Protein 3C0U (pdb70)

Structure (mmCIF, N/CA/C/O backbone):
data_3C0U
#
_entry.id   3C0U
#
_cell.length_a   127.277
_cell.length_b   127.277
_cell.length_c   72.059
_cell.angle_alpha   90.00
_cell.angle_beta   90.00
_cell.angle_gamma   90.00
#
_symmetry.space_group_name_H-M   'P 4 21 2'
#
loop_
_entity.id
_entity.type
_entity.pdbx_description
1 polymer 'Uncharacterized protein yaeQ'
2 non-polymer 'SULFATE ION'
3 non-polymer 'CHLORIDE ION'
4 water water
#
loop_
_atom_site.group_PDB
_atom_site.id
_atom_site.type_symbol
_atom_site.label_atom_id
_atom_site.label_alt_id
_atom_site.label_comp_id
_atom_site.label_asym_id
_atom_site.label_entity_id
_atom_site.label_seq_id
_atom_site.pdbx_PDB_ins_code
_atom_site.Cartn_x
_atom_site.Cartn_y
_atom_site.Cartn_z
_atom_site.occupancy
_atom_site.B_iso_or_equiv
_atom_site.auth_seq_id
_atom_site.auth_comp_id
_atom_site.auth_asym_id
_atom_site.auth_atom_id
_atom_site.pdbx_PDB_model_num
ATOM 1 N N . GLY A 1 2 ? 3.430 41.548 5.979 1.00 60.14 0 GLY A N 1
ATOM 2 C CA . GLY A 1 2 ? 2.914 42.734 5.238 1.00 60.87 0 GLY A CA 1
ATOM 3 C C . GLY A 1 2 ? 2.618 42.435 3.779 1.00 61.12 0 GLY A C 1
ATOM 4 O O . GLY A 1 2 ? 2.343 41.285 3.404 1.00 61.32 0 GLY A O 1
ATOM 5 N N . HIS A 1 3 ? 2.677 43.475 2.952 1.00 61.23 1 HIS A N 1
ATOM 6 C CA . HIS A 1 3 ? 2.538 43.335 1.505 1.00 61.40 1 HIS A CA 1
ATOM 7 C C . HIS A 1 3 ? 3.597 42.391 0.881 1.00 61.64 1 HIS A C 1
ATOM 8 O O . HIS A 1 3 ? 4.639 42.129 1.467 1.00 62.02 1 HIS A O 1
ATOM 10 N N . ALA A 1 4 ? 3.284 41.847 -0.291 1.00 62.27 2 ALA A N 1
ATOM 11 C CA . ALA A 1 4 ? 4.197 41.017 -1.096 1.00 62.11 2 ALA A CA 1
ATOM 12 C C . ALA A 1 4 ? 3.708 41.054 -2.534 1.00 62.21 2 ALA A C 1
ATOM 13 O O . ALA A 1 4 ? 2.539 41.326 -2.800 1.00 62.25 2 ALA A O 1
ATOM 15 N N . LEU A 1 5 ? 4.607 40.787 -3.464 1.00 62.40 3 LEU A N 1
ATOM 16 C CA . LEU A 1 5 ? 4.228 40.715 -4.856 1.00 62.70 3 LEU A CA 1
ATOM 17 C C . LEU A 1 5 ? 3.849 39.270 -5.227 1.00 62.73 3 LEU A C 1
ATOM 18 O O . LEU A 1 5 ? 4.505 38.309 -4.800 1.00 62.29 3 LEU A O 1
ATOM 23 N N . LYS A 1 6 ? 2.767 39.129 -5.993 1.00 62.73 4 LYS A N 1
ATOM 24 C CA . LYS A 1 6 ? 2.444 37.872 -6.654 1.00 62.61 4 LYS A CA 1
ATOM 25 C C . LYS A 1 6 ? 3.311 37.845 -7.905 1.00 62.50 4 LYS A C 1
ATOM 26 O O . LYS A 1 6 ? 3.190 38.731 -8.758 1.00 62.83 4 LYS A O 1
ATOM 28 N N . ALA A 1 7 ? 4.196 36.850 -8.001 1.00 62.01 5 ALA A N 1
ATOM 29 C CA . ALA A 1 7 ? 5.187 36.784 -9.077 1.00 61.33 5 ALA A CA 1
ATOM 30 C C . ALA A 1 7 ? 5.857 35.422 -9.133 1.00 61.11 5 ALA A C 1
ATOM 31 O O . ALA A 1 7 ? 5.820 34.676 -8.166 1.00 61.02 5 ALA A O 1
ATOM 33 N N . THR A 1 8 ? 6.495 35.122 -10.262 1.00 60.89 6 THR A N 1
ATOM 34 C CA . THR A 1 8 ? 7.292 33.909 -10.433 1.00 60.59 6 THR A CA 1
ATOM 35 C C . THR A 1 8 ? 8.758 34.240 -10.147 1.00 60.95 6 THR A C 1
ATOM 36 O O . THR A 1 8 ? 9.277 35.255 -10.634 1.00 60.83 6 THR A O 1
ATOM 40 N N . ILE A 1 9 ? 9.415 33.398 -9.353 1.00 61.20 7 ILE A N 1
ATOM 41 C CA . ILE A 1 9 ? 10.804 33.647 -8.938 1.00 62.04 7 ILE A CA 1
ATOM 42 C C . ILE A 1 9 ? 11.798 32.909 -9.831 1.00 62.44 7 ILE A C 1
ATOM 43 O O . ILE A 1 9 ? 11.691 31.704 -10.037 1.00 62.80 7 ILE A O 1
ATOM 48 N N . TYR A 1 10 ? 12.758 33.643 -10.371 1.00 63.06 8 TYR A N 1
ATOM 49 C CA . TYR A 1 10 ? 13.811 33.055 -11.193 1.00 63.63 8 TYR A CA 1
ATOM 50 C C . TYR A 1 10 ? 15.117 33.320 -10.472 1.00 64.20 8 TYR A C 1
ATOM 51 O O . TYR A 1 10 ? 15.314 34.411 -9.915 1.00 64.32 8 TYR A O 1
ATOM 60 N N . LYS A 1 11 ? 16.001 32.327 -10.463 1.00 64.94 9 LYS A N 1
ATOM 61 C CA . LYS A 1 11 ? 17.342 32.483 -9.885 1.00 65.53 9 LYS A CA 1
ATOM 62 C C . LYS A 1 11 ? 18.374 32.351 -10.996 1.00 65.62 9 LYS A C 1
ATOM 63 O O . LYS A 1 11 ? 18.226 31.524 -11.898 1.00 65.83 9 LYS A O 1
ATOM 69 N N . ALA A 1 12 ? 19.413 33.174 -10.927 1.00 65.69 10 ALA A N 1
ATOM 70 C CA . ALA A 1 12 ? 20.515 33.119 -11.871 1.00 65.60 10 ALA A CA 1
ATOM 71 C C . ALA A 1 12 ? 21.844 33.254 -11.136 1.00 65.85 10 ALA A C 1
ATOM 72 O O . ALA A 1 12 ? 22.091 34.219 -10.402 1.00 65.68 10 ALA A O 1
ATOM 74 N N . THR A 1 13 ? 22.672 32.237 -11.307 1.00 66.14 11 THR A N 1
ATOM 75 C CA . THR A 1 13 ? 24.050 32.287 -10.899 1.00 66.52 11 THR A CA 1
ATOM 76 C C . THR A 1 13 ? 24.770 32.813 -12.125 1.00 66.69 11 THR A C 1
ATOM 77 O O . THR A 1 13 ? 24.726 32.191 -13.190 1.00 67.15 11 THR A O 1
ATOM 81 N N . VAL A 1 14 ? 25.419 33.957 -11.983 1.00 66.42 12 VAL A N 1
ATOM 82 C CA . VAL A 1 14 ? 26.067 34.594 -13.108 1.00 66.13 12 VAL A CA 1
ATOM 83 C C . VAL A 1 14 ? 27.555 34.837 -12.864 1.00 66.46 12 VAL A C 1
ATOM 84 O O . VAL A 1 14 ? 27.970 35.200 -11.751 1.00 66.67 12 VAL A O 1
ATOM 88 N N . ASN A 1 15 ? 28.358 34.624 -13.902 1.00 66.40 13 ASN A N 1
ATOM 89 C CA . ASN A 1 15 ? 29.747 35.066 -13.904 1.00 66.43 13 ASN A CA 1
ATOM 90 C C . ASN A 1 15 ? 29.913 36.077 -15.022 1.00 66.57 13 ASN A C 1
ATOM 91 O O . ASN A 1 15 ? 29.512 35.821 -16.159 1.00 66.63 13 ASN A O 1
ATOM 96 N N . VAL A 1 16 ? 30.488 37.229 -14.691 1.00 66.64 14 VAL A N 1
ATOM 97 C CA . VAL A 1 16 ? 30.678 38.298 -15.657 1.00 66.74 14 VAL A CA 1
ATOM 98 C C . VAL A 1 16 ? 32.153 38.636 -15.764 1.00 67.29 14 VAL A C 1
ATOM 99 O O . VAL A 1 16 ? 32.801 38.951 -14.772 1.00 67.26 14 VAL A O 1
ATOM 103 N N . ALA A 1 17 ? 32.682 38.560 -16.972 1.00 68.08 15 ALA A N 1
ATOM 104 C CA . ALA A 1 17 ? 34.009 39.059 -17.235 1.00 69.07 15 ALA A CA 1
ATOM 105 C C . ALA A 1 17 ? 33.904 40.190 -18.254 1.00 69.94 15 ALA A C 1
ATOM 106 O O . ALA A 1 17 ? 33.731 39.952 -19.454 1.00 69.66 15 ALA A O 1
ATOM 108 N N . ASP A 1 18 ? 33.963 41.422 -17.754 1.00 71.17 16 ASP A N 1
ATOM 109 C CA . ASP A 1 18 ? 33.964 42.608 -18.598 1.00 72.66 16 ASP A CA 1
ATOM 110 C C . ASP A 1 18 ? 35.417 42.993 -18.873 1.00 73.28 16 ASP A C 1
ATOM 111 O O . ASP A 1 18 ? 36.113 43.511 -18.003 1.00 73.68 16 ASP A O 1
ATOM 116 N N . LEU A 1 19 ? 35.870 42.718 -20.087 1.00 73.90 17 LEU A N 1
ATOM 117 C CA . LEU A 1 19 ? 37.258 42.921 -20.449 1.00 74.81 17 LEU A CA 1
ATOM 118 C C . LEU A 1 19 ? 37.538 44.357 -20.895 1.00 75.65 17 LEU A C 1
ATOM 119 O O . LEU A 1 19 ? 38.695 44.777 -20.973 1.00 75.68 17 LEU A O 1
ATOM 124 N N . ASP A 1 20 ? 36.475 45.103 -21.186 1.00 76.79 18 ASP A N 1
ATOM 125 C CA . ASP A 1 20 ? 36.575 46.531 -21.483 1.00 77.85 18 ASP A CA 1
ATOM 126 C C . ASP A 1 20 ? 36.794 47.295 -20.183 1.00 78.48 18 ASP A C 1
ATOM 127 O O . ASP A 1 20 ? 37.680 48.146 -20.100 1.00 78.84 18 ASP A O 1
ATOM 132 N N . ARG A 1 21 ? 35.990 46.965 -19.171 1.00 79.21 19 ARG A N 1
ATOM 133 C CA . ARG A 1 21 ? 36.054 47.604 -17.852 1.00 79.91 19 ARG A CA 1
ATOM 134 C C . ARG A 1 21 ? 37.097 46.996 -16.905 1.00 80.01 19 ARG A C 1
ATOM 135 O O . ARG A 1 21 ? 37.502 47.649 -15.940 1.00 80.15 19 ARG A O 1
ATOM 143 N N . ASN A 1 22 ? 37.533 45.766 -17.194 1.00 80.07 20 ASN A N 1
ATOM 144 C CA . ASN A 1 22 ? 38.241 44.908 -16.224 1.00 80.04 20 ASN A CA 1
ATOM 145 C C . ASN A 1 22 ? 37.426 44.700 -14.956 1.00 79.79 20 ASN A C 1
ATOM 146 O O . ASN A 1 22 ? 37.905 44.896 -13.838 1.00 79.72 20 ASN A O 1
ATOM 151 N N . GLN A 1 23 ? 36.173 44.319 -15.169 1.00 79.55 21 GLN A N 1
ATOM 152 C CA . GLN A 1 23 ? 35.218 44.049 -14.108 1.00 79.17 21 GLN A CA 1
ATOM 153 C C . GLN A 1 23 ? 34.982 42.537 -14.088 1.00 78.51 21 GLN A C 1
ATOM 154 O O . GLN A 1 23 ? 34.527 41.953 -15.076 1.00 78.56 21 GLN A O 1
ATOM 160 N N . PHE A 1 24 ? 35.324 41.907 -12.971 1.00 77.53 22 PHE A N 1
ATOM 161 C CA . PHE A 1 24 ? 35.146 40.469 -12.822 1.00 76.37 22 PHE A CA 1
ATOM 162 C C . PHE A 1 24 ? 34.331 40.212 -11.582 1.00 76.11 22 PHE A C 1
ATOM 163 O O . PHE A 1 24 ? 34.668 40.683 -10.496 1.00 76.09 22 PHE A O 1
ATOM 171 N N . LEU A 1 25 ? 33.242 39.478 -11.755 1.00 75.86 23 LEU A N 1
ATOM 172 C CA . LEU A 1 25 ? 32.258 39.352 -10.711 1.00 75.76 23 LEU A CA 1
ATOM 173 C C . LEU A 1 25 ? 31.466 38.051 -10.792 1.00 75.76 23 LEU A C 1
ATOM 174 O O . LEU A 1 25 ? 31.181 37.535 -11.883 1.00 75.19 23 LEU A O 1
ATOM 179 N N . ASP A 1 26 ? 31.154 37.523 -9.609 1.00 75.86 24 ASP A N 1
ATOM 180 C CA . ASP A 1 26 ? 30.197 36.445 -9.428 1.00 75.95 24 ASP A CA 1
ATOM 181 C C . ASP A 1 26 ? 29.044 36.988 -8.642 1.00 75.79 24 ASP A C 1
ATOM 182 O O . ASP A 1 26 ? 29.249 37.738 -7.694 1.00 76.07 24 ASP A O 1
ATOM 187 N N . ALA A 1 27 ? 27.830 36.610 -9.022 1.00 75.40 25 ALA A N 1
ATOM 188 C CA . ALA A 1 27 ? 26.651 37.044 -8.291 1.00 75.10 25 ALA A CA 1
ATOM 189 C C . ALA A 1 27 ? 25.564 36.009 -8.428 1.00 75.12 25 ALA A C 1
ATOM 190 O O . ALA A 1 27 ? 25.516 35.272 -9.413 1.00 75.43 25 ALA A O 1
ATOM 192 N N . SER A 1 28 ? 24.684 35.950 -7.439 1.00 74.83 26 SER A N 1
ATOM 193 C CA . SER A 1 28 ? 23.486 35.156 -7.579 1.00 74.50 26 SER A CA 1
ATOM 194 C C . SER A 1 28 ? 22.261 36.085 -7.566 1.00 74.22 26 SER A C 1
ATOM 195 O O . SER A 1 28 ? 21.920 36.687 -6.545 1.00 74.15 26 SER A O 1
ATOM 198 N N . LEU A 1 29 ? 21.610 36.196 -8.720 1.00 73.50 27 LEU A N 1
ATOM 199 C CA . LEU A 1 29 ? 20.524 37.143 -8.889 1.00 72.62 27 LEU A CA 1
ATOM 200 C C . LEU A 1 29 ? 19.167 36.507 -8.631 1.00 72.13 27 LEU A C 1
ATOM 201 O O . LEU A 1 29 ? 18.985 35.312 -8.848 1.00 72.48 27 LEU A O 1
ATOM 206 N N . THR A 1 30 ? 18.224 37.318 -8.155 1.00 71.24 28 THR A N 1
ATOM 207 C CA . THR A 1 30 ? 16.850 36.901 -7.981 1.00 70.22 28 THR A CA 1
ATOM 208 C C . THR A 1 30 ? 15.978 37.879 -8.737 1.00 70.40 28 THR A C 1
ATOM 209 O O . THR A 1 30 ? 16.037 39.101 -8.515 1.00 71.02 28 THR A O 1
ATOM 213 N N . LEU A 1 31 ? 15.179 37.342 -9.650 1.00 69.70 29 LEU A N 1
ATOM 214 C CA . LEU A 1 31 ? 14.224 38.140 -10.396 1.00 68.75 29 LEU A CA 1
ATOM 215 C C . LEU A 1 31 ? 12.815 37.720 -10.025 1.00 68.21 29 LEU A C 1
ATOM 216 O O . LEU A 1 31 ? 12.507 36.530 -9.969 1.00 68.54 29 LEU A O 1
ATOM 221 N N . ALA A 1 32 ? 11.970 38.706 -9.751 1.00 67.42 30 ALA A N 1
ATOM 222 C CA . ALA A 1 32 ? 10.558 38.475 -9.510 1.00 66.55 30 ALA A CA 1
ATOM 223 C C . ALA A 1 32 ? 9.795 38.964 -10.722 1.00 66.09 30 ALA A C 1
ATOM 224 O O . ALA A 1 32 ? 9.822 40.138 -11.042 1.00 66.09 30 ALA A O 1
ATOM 226 N N . ARG A 1 33 ? 9.127 38.048 -11.409 1.00 65.75 31 ARG A N 1
ATOM 227 C CA . ARG A 1 33 ? 8.371 38.382 -12.600 1.00 64.69 31 ARG A CA 1
ATOM 228 C C . ARG A 1 33 ? 6.877 38.350 -12.292 1.00 63.98 31 ARG A C 1
ATOM 229 O O . ARG A 1 33 ? 6.331 37.325 -11.911 1.00 64.00 31 ARG A O 1
ATOM 237 N N . HIS A 1 34 ? 6.240 39.509 -12.423 1.00 63.29 32 HIS A N 1
ATOM 238 C CA . HIS A 1 34 ? 4.805 39.681 -12.214 1.00 62.12 32 HIS A CA 1
ATOM 239 C C . HIS A 1 34 ? 4.095 39.200 -13.482 1.00 61.22 32 HIS A C 1
ATOM 240 O O . HIS A 1 34 ? 4.685 39.223 -14.554 1.00 60.89 32 HIS A O 1
ATOM 247 N N . PRO A 1 35 ? 2.840 38.719 -13.374 1.00 60.64 33 PRO A N 1
ATOM 248 C CA . PRO A 1 35 ? 2.162 38.288 -14.600 1.00 60.09 33 PRO A CA 1
ATOM 249 C C . PRO A 1 35 ? 2.142 39.301 -15.750 1.00 59.75 33 PRO A C 1
ATOM 250 O O . PRO A 1 35 ? 2.025 38.891 -16.901 1.00 59.89 33 PRO A O 1
ATOM 254 N N . SER A 1 36 ? 2.271 40.592 -15.444 1.00 59.23 34 SER A N 1
ATOM 255 C CA . SER A 1 36 ? 2.317 41.645 -16.478 1.00 58.93 34 SER A CA 1
ATOM 256 C C . SER A 1 36 ? 3.620 41.714 -17.269 1.00 58.86 34 SER A C 1
ATOM 257 O O . SER A 1 36 ? 3.674 42.376 -18.300 1.00 58.77 34 SER A O 1
ATOM 260 N N . GLU A 1 37 ? 4.670 41.059 -16.786 1.00 58.99 35 GLU A N 1
ATOM 261 C CA . GLU A 1 37 ? 5.962 41.105 -17.460 1.00 59.62 35 GLU A CA 1
ATOM 262 C C . GLU A 1 37 ? 6.156 39.907 -18.398 1.00 59.37 35 GLU A C 1
ATOM 263 O O . GLU A 1 37 ? 6.014 38.748 -17.990 1.00 59.40 35 GLU A O 1
ATOM 269 N N . THR A 1 38 ? 6.471 40.191 -19.656 1.00 59.39 36 THR A N 1
ATOM 270 C CA . THR A 1 38 ? 6.761 39.126 -20.617 1.00 59.87 36 THR A CA 1
ATOM 271 C C . THR A 1 38 ? 8.147 38.549 -20.333 1.00 60.27 36 THR A C 1
ATOM 272 O O . THR A 1 38 ? 8.986 39.221 -19.737 1.00 60.60 36 THR A O 1
ATOM 276 N N . GLN A 1 39 ? 8.391 37.323 -20.783 1.00 60.48 37 GLN A N 1
ATOM 277 C CA . GLN A 1 39 ? 9.695 36.701 -20.648 1.00 61.11 37 GLN A CA 1
ATOM 278 C C . GLN A 1 39 ? 10.832 37.567 -21.206 1.00 62.23 37 GLN A C 1
ATOM 279 O O . GLN A 1 39 ? 11.873 37.710 -20.571 1.00 62.44 37 GLN A O 1
ATOM 285 N N . GLU A 1 40 ? 10.610 38.157 -22.377 1.00 63.72 38 GLU A N 1
ATOM 286 C CA . GLU A 1 40 ? 11.593 38.992 -23.058 1.00 65.38 38 GLU A CA 1
ATOM 287 C C . GLU A 1 40 ? 12.031 40.151 -22.192 1.00 65.84 38 GLU A C 1
ATOM 288 O O . GLU A 1 40 ? 13.225 40.406 -22.032 1.00 65.91 38 GLU A O 1
ATOM 294 N N . ARG A 1 41 ? 11.056 40.871 -21.651 1.00 67.00 39 ARG A N 1
ATOM 295 C CA . ARG A 1 41 ? 11.361 42.060 -20.891 1.00 68.16 39 ARG A CA 1
ATOM 296 C C . ARG A 1 41 ? 12.172 41.674 -19.664 1.00 69.20 39 ARG A C 1
ATOM 297 O O . ARG A 1 41 ? 13.088 42.390 -19.259 1.00 69.14 39 ARG A O 1
ATOM 321 N N . LEU A 1 44 ? 15.640 40.958 -20.835 1.00 64.62 42 LEU A N 1
ATOM 322 C CA . LEU A 1 44 ? 16.257 42.247 -21.110 1.00 63.19 42 LEU A CA 1
ATOM 323 C C . LEU A 1 44 ? 16.773 42.910 -19.815 1.00 62.32 42 LEU A C 1
ATOM 324 O O . LEU A 1 44 ? 17.903 43.419 -19.808 1.00 62.08 42 LEU A O 1
ATOM 329 N N . ARG A 1 45 ? 15.958 42.890 -18.750 1.00 60.83 43 ARG A N 1
ATOM 330 C CA . ARG A 1 45 ? 16.382 43.283 -17.400 1.00 60.17 43 ARG A CA 1
ATOM 331 C C . ARG A 1 45 ? 17.682 42.603 -17.010 1.00 59.36 43 ARG A C 1
ATOM 332 O O . ARG A 1 45 ? 18.633 43.249 -16.587 1.00 58.87 43 ARG A O 1
ATOM 340 N N . LEU A 1 46 ? 17.693 41.277 -17.128 1.00 58.66 44 LEU A N 1
ATOM 341 C CA . LEU A 1 46 ? 18.848 40.495 -16.765 1.00 58.02 44 LEU A CA 1
ATOM 342 C C . LEU A 1 46 ? 20.041 40.920 -17.607 1.00 57.94 44 LEU A C 1
ATOM 343 O O . LEU A 1 46 ? 21.121 41.161 -17.059 1.00 57.80 44 LEU A O 1
ATOM 348 N N . LEU A 1 47 ? 19.834 41.049 -18.921 1.00 57.75 45 LEU A N 1
ATOM 349 C CA . LEU A 1 47 ? 20.893 41.491 -19.816 1.00 57.50 45 LEU A CA 1
ATOM 350 C C . LEU A 1 47 ? 21.401 42.852 -19.360 1.00 58.19 45 LEU A C 1
ATOM 351 O O . LEU A 1 47 ? 22.614 43.063 -19.245 1.00 58.66 45 LEU A O 1
ATOM 356 N N . ALA A 1 48 ? 20.468 43.763 -19.080 1.00 58.19 46 ALA A N 1
ATOM 357 C CA . ALA A 1 48 ? 20.798 45.081 -18.574 1.00 57.99 46 ALA A CA 1
ATOM 358 C C . ALA A 1 48 ? 21.745 44.945 -17.389 1.00 58.30 46 ALA A C 1
ATOM 359 O O . ALA A 1 48 ? 22.818 45.549 -17.373 1.00 58.45 46 ALA A O 1
ATOM 361 N N . TRP A 1 49 ? 21.361 44.133 -16.406 1.00 58.60 47 TRP A N 1
ATOM 362 C CA . TRP A 1 49 ? 22.182 43.944 -15.216 1.00 58.38 47 TRP A CA 1
ATOM 363 C C . TRP A 1 49 ? 23.592 43.474 -15.610 1.00 59.01 47 TRP A C 1
ATOM 364 O O . TRP A 1 49 ? 24.584 43.979 -15.086 1.00 59.02 47 TRP A O 1
ATOM 375 N N . LEU A 1 50 ? 23.680 42.521 -16.538 1.00 59.23 48 LEU A N 1
ATOM 376 C CA . LEU A 1 50 ? 24.972 41.968 -16.927 1.00 59.96 48 LEU A CA 1
ATOM 377 C C . LEU A 1 50 ? 25.867 43.052 -17.540 1.00 60.99 48 LEU A C 1
ATOM 378 O O . LEU A 1 50 ? 27.084 43.093 -17.295 1.00 61.04 48 LEU A O 1
ATOM 383 N N . LYS A 1 51 ? 25.266 43.935 -18.331 1.00 61.77 49 LYS A N 1
ATOM 384 C CA . LYS A 1 51 ? 26.033 45.003 -18.939 1.00 62.64 49 LYS A CA 1
ATOM 385 C C . LYS A 1 51 ? 26.639 45.939 -17.885 1.00 62.90 49 LYS A C 1
ATOM 386 O O . LYS A 1 51 ? 27.795 46.365 -18.013 1.00 63.17 49 LYS A O 1
ATOM 392 N N . TYR A 1 52 ? 25.857 46.252 -16.854 1.00 62.81 50 TYR A N 1
ATOM 393 C CA . TYR A 1 52 ? 26.322 47.120 -15.775 1.00 62.81 50 TYR A CA 1
ATOM 394 C C . TYR A 1 52 ? 26.632 46.355 -14.487 1.00 63.09 50 TYR A C 1
ATOM 395 O O . TYR A 1 52 ? 26.546 46.920 -13.407 1.00 63.14 50 TYR A O 1
ATOM 404 N N . ALA A 1 53 ? 27.001 45.080 -14.610 1.00 63.30 51 ALA A N 1
ATOM 405 C CA . ALA A 1 53 ? 27.243 44.220 -13.457 1.00 63.53 51 ALA A CA 1
ATOM 406 C C . ALA A 1 53 ? 27.967 44.966 -12.344 1.00 64.19 51 ALA A C 1
ATOM 407 O O . ALA A 1 53 ? 28.985 45.600 -12.581 1.00 64.40 51 ALA A O 1
ATOM 409 N N . ASP A 1 54 ? 27.415 44.908 -11.135 1.00 64.87 52 ASP A N 1
ATOM 410 C CA . ASP A 1 54 ? 28.067 45.451 -9.954 1.00 65.64 52 ASP A CA 1
ATOM 411 C C . ASP A 1 54 ? 27.482 44.752 -8.737 1.00 66.21 52 ASP A C 1
ATOM 412 O O . ASP A 1 54 ? 26.320 44.370 -8.751 1.00 66.34 52 ASP A O 1
ATOM 417 N N . GLU A 1 55 ? 28.290 44.589 -7.694 1.00 66.97 53 GLU A N 1
ATOM 418 C CA . GLU A 1 55 ? 27.841 44.010 -6.424 1.00 68.13 53 GLU A CA 1
ATOM 419 C C . GLU A 1 55 ? 26.666 44.793 -5.839 1.00 68.21 53 GLU A C 1
ATOM 420 O O . GLU A 1 55 ? 25.777 44.218 -5.216 1.00 68.04 53 GLU A O 1
ATOM 426 N N . ARG A 1 56 ? 26.677 46.108 -6.045 1.00 68.86 54 ARG A N 1
ATOM 427 C CA . ARG A 1 56 ? 25.686 47.004 -5.455 1.00 69.73 54 ARG A CA 1
ATOM 428 C C . ARG A 1 56 ? 24.450 47.195 -6.328 1.00 69.73 54 ARG A C 1
ATOM 429 O O . ARG A 1 56 ? 23.451 47.736 -5.856 1.00 70.08 54 ARG A O 1
ATOM 437 N N . LEU A 1 57 ? 24.512 46.760 -7.588 1.00 69.52 55 LEU A N 1
ATOM 438 C CA . LEU A 1 57 ? 23.399 46.948 -8.518 1.00 69.26 55 LEU A CA 1
ATOM 439 C C . LEU A 1 57 ? 22.251 45.978 -8.213 1.00 69.51 55 LEU A C 1
ATOM 440 O O . LEU A 1 57 ? 22.432 44.763 -8.275 1.00 69.35 55 LEU A O 1
ATOM 445 N N . GLN A 1 58 ? 21.086 46.531 -7.880 1.00 69.70 56 GLN A N 1
ATOM 446 C CA . GLN A 1 58 ? 19.932 45.743 -7.432 1.00 70.65 56 GLN A CA 1
ATOM 447 C C . GLN A 1 58 ? 18.710 46.002 -8.291 1.00 70.55 56 GLN A C 1
ATOM 448 O O . GLN A 1 58 ? 18.485 47.125 -8.734 1.00 70.13 56 GLN A O 1
ATOM 454 N N . PHE A 1 59 ? 17.896 44.972 -8.487 1.00 71.09 57 PHE A N 1
ATOM 455 C CA . PHE A 1 59 ? 16.568 45.174 -9.059 1.00 71.74 57 PHE A CA 1
ATOM 456 C C . PHE A 1 59 ? 15.667 45.756 -7.994 1.00 72.97 57 PHE A C 1
ATOM 457 O O . PHE A 1 59 ? 16.018 45.730 -6.810 1.00 73.22 57 PHE A O 1
ATOM 465 N N . THR A 1 60 ? 14.518 46.281 -8.415 1.00 74.54 58 THR A N 1
ATOM 466 C CA . THR A 1 60 ? 13.539 46.833 -7.494 1.00 75.98 58 THR A CA 1
ATOM 467 C C . THR A 1 60 ? 12.192 47.182 -8.129 1.00 77.00 58 THR A C 1
ATOM 468 O O . THR A 1 60 ? 12.126 47.567 -9.303 1.00 77.26 58 THR A O 1
ATOM 472 N N . ARG A 1 61 ? 11.132 47.068 -7.320 1.00 77.92 59 ARG A N 1
ATOM 473 C CA . ARG A 1 61 ? 9.758 47.466 -7.682 1.00 78.32 59 ARG A CA 1
ATOM 474 C C . ARG A 1 61 ? 8.975 47.797 -6.413 1.00 78.83 59 ARG A C 1
ATOM 475 O O . ARG A 1 61 ? 8.366 48.868 -6.297 1.00 79.70 59 ARG A O 1
ATOM 477 N N . ASP A 1 66 ? 4.273 50.673 -9.329 1.00 81.45 64 ASP A N 1
ATOM 478 C CA . ASP A 1 66 ? 4.785 51.938 -8.818 1.00 81.52 64 ASP A CA 1
ATOM 479 C C . ASP A 1 66 ? 5.805 52.564 -9.813 1.00 81.36 64 ASP A C 1
ATOM 480 O O . ASP A 1 66 ? 5.765 52.260 -11.013 0.50 81.11 64 ASP A O 1
ATOM 485 N N . ASP A 1 67 ? 6.717 53.409 -9.317 1.00 80.74 65 ASP A N 1
ATOM 486 C CA . ASP A 1 67 ? 7.475 54.315 -10.170 1.00 80.06 65 ASP A CA 1
ATOM 487 C C . ASP A 1 67 ? 9.002 54.242 -10.009 1.00 79.32 65 ASP A C 1
ATOM 488 O O . ASP A 1 67 ? 9.707 55.244 -10.198 1.00 79.01 65 ASP A O 1
ATOM 493 N N . GLU A 1 68 ? 9.528 53.072 -9.667 1.00 78.30 66 GLU A N 1
ATOM 494 C CA . GLU A 1 68 ? 10.972 52.964 -9.457 1.00 77.25 66 GLU A CA 1
ATOM 495 C C . GLU A 1 68 ? 11.656 52.515 -10.726 1.00 76.12 66 GLU A C 1
ATOM 496 O O . GLU A 1 68 ? 10.981 52.057 -11.640 1.00 75.99 66 GLU A O 1
ATOM 502 N N . PRO A 1 69 ? 12.991 52.701 -10.822 1.00 75.30 67 PRO A N 1
ATOM 503 C CA . PRO A 1 69 ? 13.697 52.134 -11.973 1.00 74.66 67 PRO A CA 1
ATOM 504 C C . PRO A 1 69 ? 13.576 50.620 -11.999 1.00 74.38 67 PRO A C 1
ATOM 505 O O . PRO A 1 69 ? 13.094 50.031 -11.039 1.00 74.68 67 PRO A O 1
ATOM 509 N N . GLU A 1 70 ? 13.994 49.992 -13.087 1.00 74.20 68 GLU A N 1
ATOM 510 C CA . GLU A 1 70 ? 14.085 48.539 -13.121 1.00 74.35 68 GLU A CA 1
ATOM 511 C C . GLU A 1 70 ? 15.191 48.056 -12.182 1.00 73.28 68 GLU A C 1
ATOM 512 O O . GLU A 1 70 ? 15.057 47.038 -11.517 1.00 73.03 68 GLU A O 1
ATOM 518 N N . ALA A 1 71 ? 16.272 48.823 -12.125 1.00 72.40 69 ALA A N 1
ATOM 519 C CA . ALA A 1 71 ? 17.393 48.541 -11.256 1.00 71.75 69 ALA A CA 1
ATOM 520 C C . ALA A 1 71 ? 18.107 49.850 -10.956 1.00 71.35 69 ALA A C 1
ATOM 521 O O . ALA A 1 71 ? 18.084 50.763 -11.772 1.00 71.99 69 ALA A O 1
ATOM 523 N N . TRP A 1 72 ? 18.732 49.940 -9.786 1.00 70.71 70 TRP A N 1
ATOM 524 C CA . TRP A 1 72 ? 19.628 51.052 -9.469 1.00 69.75 70 TRP A CA 1
ATOM 525 C C . TRP A 1 72 ? 20.838 50.647 -8.630 1.00 68.84 70 TRP A C 1
ATOM 526 O O . TRP A 1 72 ? 20.806 49.656 -7.884 1.00 68.82 70 TRP A O 1
ATOM 537 N N . LEU A 1 73 ? 21.903 51.423 -8.769 1.00 67.58 71 LEU A N 1
ATOM 538 C CA . LEU A 1 73 ? 23.089 51.277 -7.955 1.00 66.72 71 LEU A CA 1
ATOM 539 C C . LEU A 1 73 ? 23.183 52.511 -7.070 1.00 66.60 71 LEU A C 1
ATOM 540 O O . LEU A 1 73 ? 23.322 53.634 -7.576 1.00 66.78 71 LEU A O 1
ATOM 545 N N . ARG A 1 74 ? 23.116 52.310 -5.758 1.00 65.98 72 ARG A N 1
ATOM 546 C CA . ARG A 1 74 ? 23.239 53.418 -4.825 1.00 66.03 72 ARG A CA 1
ATOM 547 C C . ARG A 1 74 ? 24.648 53.538 -4.237 1.00 64.70 72 ARG A C 1
ATOM 548 O O . ARG A 1 74 ? 25.336 52.544 -4.055 1.00 64.57 72 ARG A O 1
ATOM 556 N N . ASN A 1 75 ? 25.087 54.762 -3.973 1.00 63.39 73 ASN A N 1
ATOM 557 C CA . ASN A 1 75 ? 26.417 54.967 -3.432 1.00 62.25 73 ASN A CA 1
ATOM 558 C C . ASN A 1 75 ? 26.410 55.034 -1.912 1.00 62.01 73 ASN A C 1
ATOM 559 O O . ASN A 1 75 ? 25.363 54.901 -1.288 1.00 61.94 73 ASN A O 1
ATOM 564 N N . ASP A 1 76 ? 27.588 55.239 -1.328 1.00 61.66 74 ASP A N 1
ATOM 565 C CA . ASP A 1 76 ? 27.762 55.241 0.110 1.00 61.20 74 ASP A CA 1
ATOM 566 C C . ASP A 1 76 ? 26.980 56.352 0.796 1.00 61.11 74 ASP A C 1
ATOM 567 O O . ASP A 1 76 ? 26.676 56.242 1.983 1.00 61.19 74 ASP A O 1
ATOM 572 N N . HIS A 1 77 ? 26.667 57.415 0.052 1.00 60.69 75 HIS A N 1
ATOM 573 C CA . HIS A 1 77 ? 25.886 58.537 0.569 1.00 60.35 75 HIS A CA 1
ATOM 574 C C . HIS A 1 77 ? 24.409 58.413 0.155 1.00 60.88 75 HIS A C 1
ATOM 575 O O . HIS A 1 77 ? 23.658 59.384 0.168 1.00 61.16 75 HIS A O 1
ATOM 582 N N . LEU A 1 78 ? 24.000 57.206 -0.217 1.00 61.39 76 LEU A N 1
ATOM 583 C CA . LEU A 1 78 ? 22.585 56.874 -0.457 1.00 61.82 76 LEU A CA 1
ATOM 584 C C . LEU A 1 78 ? 21.975 57.494 -1.728 1.00 62.11 76 LEU A C 1
ATOM 585 O O . LEU A 1 78 ? 20.773 57.367 -1.974 1.00 62.52 76 LEU A O 1
ATOM 590 N N . GLY A 1 79 ? 22.802 58.143 -2.539 1.00 62.17 77 GLY A N 1
ATOM 591 C CA . GLY A 1 79 ? 22.339 58.684 -3.806 1.00 62.36 77 GLY A CA 1
ATOM 592 C C . GLY A 1 79 ? 22.395 57.633 -4.894 1.00 63.14 77 GLY A C 1
ATOM 593 O O . GLY A 1 79 ? 23.007 56.569 -4.737 1.00 63.31 77 GLY A O 1
ATOM 594 N N . ILE A 1 80 ? 21.764 57.934 -6.019 1.00 63.61 78 ILE A N 1
ATOM 595 C CA . ILE A 1 80 ? 21.722 57.003 -7.134 1.00 63.72 78 ILE A CA 1
ATOM 596 C C . ILE A 1 80 ? 22.867 57.260 -8.121 1.00 64.05 78 ILE A C 1
ATOM 597 O O . ILE A 1 80 ? 22.930 58.326 -8.725 1.00 64.23 78 ILE A O 1
ATOM 602 N N . ASP A 1 81 ? 23.775 56.294 -8.268 1.00 64.62 79 ASP A N 1
ATOM 603 C CA . ASP A 1 81 ? 24.856 56.390 -9.261 1.00 65.11 79 ASP A CA 1
ATOM 604 C C . ASP A 1 81 ? 24.352 55.976 -10.626 1.00 65.41 79 ASP A C 1
ATOM 605 O O . ASP A 1 81 ? 24.627 56.626 -11.630 1.00 65.58 79 ASP A O 1
ATOM 610 N N . LEU A 1 82 ? 23.596 54.886 -10.663 1.00 65.90 80 LEU A N 1
ATOM 611 C CA . LEU A 1 82 ? 23.071 54.389 -11.925 1.00 65.65 80 LEU A CA 1
ATOM 612 C C . LEU A 1 82 ? 21.602 54.029 -11.818 1.00 65.62 80 LEU A C 1
ATOM 613 O O . LEU A 1 82 ? 21.195 53.348 -10.889 1.00 65.93 80 LEU A O 1
ATOM 618 N N . TRP A 1 83 ? 20.822 54.499 -12.781 1.00 65.59 81 TRP A N 1
ATOM 619 C CA . TRP A 1 83 ? 19.398 54.216 -12.871 1.00 65.64 81 TRP A CA 1
ATOM 620 C C . TRP A 1 83 ? 19.191 53.498 -14.197 1.00 66.32 81 TRP A C 1
ATOM 621 O O . TRP A 1 83 ? 19.538 54.020 -15.265 1.00 66.42 81 TRP A O 1
ATOM 632 N N . ILE A 1 84 ? 18.658 52.285 -14.122 1.00 66.84 82 ILE A N 1
ATOM 633 C CA . ILE A 1 84 ? 18.413 51.490 -15.310 1.00 67.22 82 ILE A CA 1
ATOM 634 C C . ILE A 1 84 ? 16.916 51.439 -15.538 1.00 67.74 82 ILE A C 1
ATOM 635 O O . ILE A 1 84 ? 16.146 51.089 -14.621 1.00 67.96 82 ILE A O 1
ATOM 640 N N . GLU A 1 85 ? 16.527 51.784 -16.765 1.00 67.72 83 GLU A N 1
ATOM 641 C CA . GLU A 1 85 ? 15.138 51.881 -17.168 1.00 68.07 83 GLU A CA 1
ATOM 642 C C . GLU A 1 85 ? 14.934 51.054 -18.435 1.00 67.83 83 GLU A C 1
ATOM 643 O O . GLU A 1 85 ? 15.845 50.914 -19.245 1.00 67.60 83 GLU A O 1
ATOM 649 N N . LEU A 1 86 ? 13.730 50.508 -18.583 1.00 67.58 84 LEU A N 1
ATOM 650 C CA . LEU A 1 86 ? 13.350 49.713 -19.739 1.00 67.31 84 LEU A CA 1
ATOM 651 C C . LEU A 1 86 ? 12.102 50.275 -20.422 1.00 67.21 84 LEU A C 1
ATOM 652 O O . LEU A 1 86 ? 11.205 50.838 -19.763 1.00 66.77 84 LEU A O 1
ATOM 657 N N . GLY A 1 87 ? 12.048 50.114 -21.745 1.00 66.57 85 GLY A N 1
ATOM 658 C CA . GLY A 1 87 ? 10.865 50.469 -22.491 1.00 66.06 85 GLY A CA 1
ATOM 659 C C . GLY A 1 87 ? 11.017 51.805 -23.166 1.00 65.97 85 GLY A C 1
ATOM 660 O O . GLY A 1 87 ? 12.115 52.174 -23.572 1.00 66.11 85 GLY A O 1
ATOM 661 N N . LEU A 1 88 ? 9.904 52.525 -23.294 1.00 65.88 86 LEU A N 1
ATOM 662 C CA . LEU A 1 88 ? 9.844 53.748 -24.094 1.00 65.44 86 LEU A CA 1
ATOM 663 C C . LEU A 1 88 ? 9.201 54.894 -23.324 1.00 65.61 86 LEU A C 1
ATOM 664 O O . LEU A 1 88 ? 8.091 55.291 -23.633 1.00 65.89 86 LEU A O 1
ATOM 669 N N . PRO A 1 89 ? 9.905 55.432 -22.313 1.00 65.93 87 PRO A N 1
ATOM 670 C CA . PRO A 1 89 ? 9.345 56.404 -21.384 1.00 65.94 87 PRO A CA 1
ATOM 671 C C . PRO A 1 89 ? 9.027 57.743 -22.024 1.00 66.22 87 PRO A C 1
ATOM 672 O O . PRO A 1 89 ? 9.486 58.041 -23.120 1.00 66.44 87 PRO A O 1
ATOM 676 N N . ASP A 1 90 ? 8.250 58.559 -21.334 1.00 66.58 88 ASP A N 1
ATOM 677 C CA . ASP A 1 90 ? 7.904 59.852 -21.882 1.00 66.88 88 ASP A CA 1
ATOM 678 C C . ASP A 1 90 ? 8.777 60.965 -21.287 1.00 66.79 88 ASP A C 1
ATOM 679 O O . ASP A 1 90 ? 9.609 60.716 -20.430 1.00 66.67 88 ASP A O 1
ATOM 684 N N . GLU A 1 91 ? 8.585 62.180 -21.776 1.00 66.89 89 GLU A N 1
ATOM 685 C CA . GLU A 1 91 ? 9.305 63.347 -21.317 1.00 67.33 89 GLU A CA 1
ATOM 686 C C . GLU A 1 91 ? 9.435 63.433 -19.783 1.00 67.30 89 GLU A C 1
ATOM 687 O O . GLU A 1 91 ? 10.552 63.580 -19.263 1.00 67.06 89 GLU A O 1
ATOM 693 N N . ARG A 1 92 ? 8.314 63.316 -19.064 1.00 67.22 90 ARG A N 1
ATOM 694 C CA . ARG A 1 92 ? 8.332 63.437 -17.599 1.00 67.18 90 ARG A CA 1
ATOM 695 C C . ARG A 1 92 ? 9.058 62.280 -16.917 1.00 66.94 90 ARG A C 1
ATOM 696 O O . ARG A 1 92 ? 9.765 62.470 -15.927 1.00 67.32 90 ARG A O 1
ATOM 704 N N . ARG A 1 93 ? 8.929 61.084 -17.469 1.00 66.46 91 ARG A N 1
ATOM 705 C CA . ARG A 1 93 ? 9.588 59.930 -16.888 1.00 66.07 91 ARG A CA 1
ATOM 706 C C . ARG A 1 93 ? 11.107 60.004 -17.033 1.00 66.28 91 ARG A C 1
ATOM 707 O O . ARG A 1 93 ? 11.839 59.776 -16.074 1.00 66.41 91 ARG A O 1
ATOM 715 N N . ILE A 1 94 ? 11.576 60.320 -18.234 1.00 66.27 92 ILE A N 1
ATOM 716 C CA . ILE A 1 94 ? 12.994 60.447 -18.481 1.00 66.29 92 ILE A CA 1
ATOM 717 C C . ILE A 1 94 ? 13.584 61.544 -17.613 1.00 66.22 92 ILE A C 1
ATOM 718 O O . ILE A 1 94 ? 14.646 61.348 -17.033 1.00 66.22 92 ILE A O 1
ATOM 723 N N . LYS A 1 95 ? 12.897 62.685 -17.522 1.00 66.18 93 LYS A N 1
ATOM 724 C CA . LYS A 1 95 ? 13.371 63.799 -16.694 1.00 66.38 93 LYS A CA 1
ATOM 725 C C . LYS A 1 95 ? 13.486 63.384 -15.234 1.00 66.53 93 LYS A C 1
ATOM 726 O O . LYS A 1 95 ? 14.452 63.745 -14.550 1.00 66.09 93 LYS A O 1
ATOM 728 N N . LYS A 1 96 ? 12.496 62.622 -14.769 1.00 67.02 94 LYS A N 1
ATOM 729 C CA . LYS A 1 96 ? 12.507 62.073 -13.422 1.00 68.18 94 LYS A CA 1
ATOM 730 C C . LYS A 1 96 ? 13.813 61.311 -13.176 1.00 67.92 94 LYS A C 1
ATOM 731 O O . LYS A 1 96 ? 14.545 61.634 -12.236 1.00 68.35 94 LYS A O 1
ATOM 737 N N . ALA A 1 97 ? 14.117 60.342 -14.043 1.00 67.34 95 ALA A N 1
ATOM 738 C CA . ALA A 1 97 ? 15.321 59.531 -13.918 1.00 67.02 95 ALA A CA 1
ATOM 739 C C . ALA A 1 97 ? 16.621 60.339 -14.016 1.00 67.04 95 ALA A C 1
ATOM 740 O O . ALA A 1 97 ? 17.475 60.279 -13.113 1.00 67.49 95 ALA A O 1
ATOM 742 N N . CYS A 1 98 ? 16.773 61.091 -15.098 1.00 66.46 96 CYS A N 1
ATOM 743 C CA . CYS A 1 98 ? 17.991 61.875 -15.335 1.00 66.32 96 CYS A CA 1
ATOM 744 C C . CYS A 1 98 ? 18.403 62.870 -14.228 1.00 66.49 96 CYS A C 1
ATOM 745 O O . CYS A 1 98 ? 19.585 62.990 -13.900 1.00 66.62 96 CYS A O 1
ATOM 748 N N . THR A 1 99 ? 17.430 63.552 -13.640 1.00 66.68 97 THR A N 1
ATOM 749 C CA . THR A 1 99 ? 17.701 64.528 -12.582 1.00 66.82 97 THR A CA 1
ATOM 750 C C . THR A 1 99 ? 17.861 63.860 -11.203 1.00 67.29 97 THR A C 1
ATOM 751 O O . THR A 1 99 ? 18.413 64.456 -10.276 1.00 67.36 97 THR A O 1
ATOM 755 N N . GLN A 1 100 ? 17.384 62.626 -11.064 1.00 67.56 98 GLN A N 1
ATOM 756 C CA . GLN A 1 100 ? 17.559 61.905 -9.806 1.00 67.67 98 GLN A CA 1
ATOM 757 C C . GLN A 1 100 ? 18.805 61.009 -9.751 1.00 67.45 98 GLN A C 1
ATOM 758 O O . GLN A 1 100 ? 19.139 60.504 -8.689 1.00 67.77 98 GLN A O 1
ATOM 764 N N . ALA A 1 101 ? 19.493 60.825 -10.876 1.00 67.08 99 ALA A N 1
ATOM 765 C CA . ALA A 1 101 ? 20.599 59.869 -10.949 1.00 67.02 99 ALA A CA 1
ATOM 766 C C . ALA A 1 101 ? 21.809 60.435 -11.669 1.00 67.21 99 ALA A C 1
ATOM 767 O O . ALA A 1 101 ? 21.668 61.162 -12.662 1.00 67.72 99 ALA A O 1
ATOM 769 N N . ALA A 1 102 ? 22.998 60.098 -11.173 1.00 66.81 100 ALA A N 1
ATOM 770 C CA . ALA A 1 102 ? 24.228 60.533 -11.805 1.00 66.79 100 ALA A CA 1
ATOM 771 C C . ALA A 1 102 ? 24.265 60.065 -13.276 1.00 67.24 100 ALA A C 1
ATOM 772 O O . ALA A 1 102 ? 24.539 60.869 -14.178 1.00 66.99 100 ALA A O 1
ATOM 774 N N . GLU A 1 103 ? 23.984 58.775 -13.506 1.00 67.34 101 GLU A N 1
ATOM 775 C CA . GLU A 1 103 ? 23.876 58.225 -14.857 1.00 68.07 101 GLU A CA 1
ATOM 776 C C . GLU A 1 103 ? 22.577 57.477 -15.087 1.00 67.32 101 GLU A C 1
ATOM 777 O O . GLU A 1 103 ? 22.110 56.748 -14.206 1.00 67.62 101 GLU A O 1
ATOM 783 N N . VAL A 1 104 ? 21.991 57.652 -16.267 1.00 66.19 102 VAL A N 1
ATOM 784 C CA . VAL A 1 104 ? 20.827 56.848 -16.640 1.00 65.59 102 VAL A CA 1
ATOM 785 C C . VAL A 1 104 ? 21.102 55.991 -17.879 1.00 65.00 102 VAL A C 1
ATOM 786 O O . VAL A 1 104 ? 21.567 56.491 -18.897 1.00 64.92 102 VAL A O 1
ATOM 790 N N . ALA A 1 105 ? 20.788 54.706 -17.787 1.00 64.42 103 ALA A N 1
ATOM 791 C CA . ALA A 1 105 ? 20.856 53.824 -18.944 1.00 64.32 103 ALA A CA 1
ATOM 792 C C . ALA A 1 105 ? 19.462 53.304 -19.275 1.00 64.09 103 ALA A C 1
ATOM 793 O O . ALA A 1 105 ? 18.827 52.639 -18.458 1.00 64.44 103 ALA A O 1
ATOM 795 N N . LEU A 1 106 ? 19.001 53.610 -20.483 1.00 63.46 104 LEU A N 1
ATOM 796 C CA . LEU A 1 106 ? 17.693 53.199 -20.937 1.00 62.96 104 LEU A CA 1
ATOM 797 C C . LEU A 1 106 ? 17.795 52.077 -21.968 1.00 63.43 104 LEU A C 1
ATOM 798 O O . LEU A 1 106 ? 18.558 52.181 -22.943 1.00 63.73 104 LEU A O 1
ATOM 803 N N . PHE A 1 107 ? 17.037 51.007 -21.753 1.00 63.34 105 PHE A N 1
ATOM 804 C CA . PHE A 1 107 ? 16.954 49.925 -22.734 1.00 63.80 105 PHE A CA 1
ATOM 805 C C . PHE A 1 107 ? 15.610 49.927 -23.476 1.00 64.60 105 PHE A C 1
ATOM 806 O O . PHE A 1 107 ? 14.562 49.575 -22.918 1.00 64.52 105 PHE A O 1
ATOM 814 N N . THR A 1 108 ? 15.658 50.359 -24.732 1.00 65.59 106 THR A N 1
ATOM 815 C CA . THR A 1 108 ? 14.500 50.345 -25.624 1.00 67.02 106 THR A CA 1
ATOM 816 C C . THR A 1 108 ? 14.464 49.007 -26.388 1.00 67.83 106 THR A C 1
ATOM 817 O O . THR A 1 108 ? 15.510 48.395 -26.617 1.00 67.96 106 THR A O 1
ATOM 821 N N . TYR A 1 109 ? 13.286 48.537 -26.788 1.00 69.00 107 TYR A N 1
ATOM 822 C CA . TYR A 1 109 ? 13.234 47.201 -27.388 1.00 70.06 107 TYR A CA 1
ATOM 823 C C . TYR A 1 109 ? 12.144 46.894 -28.404 1.00 71.01 107 TYR A C 1
ATOM 824 O O . TYR A 1 109 ? 12.346 46.015 -29.272 1.00 71.77 107 TYR A O 1
ATOM 833 N N . ASN A 1 110 ? 10.995 47.558 -28.330 1.00 71.57 108 ASN A N 1
ATOM 834 C CA . ASN A 1 110 ? 9.922 47.134 -29.245 1.00 72.55 108 ASN A CA 1
ATOM 835 C C . ASN A 1 110 ? 10.019 47.753 -30.648 1.00 72.59 108 ASN A C 1
ATOM 836 O O . ASN A 1 110 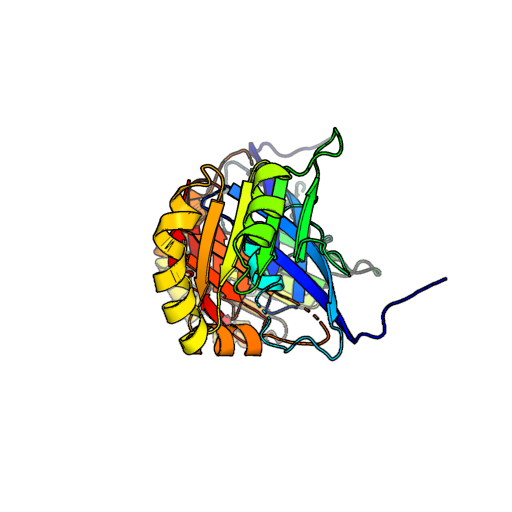? 9.458 48.816 -30.899 1.00 72.69 108 ASN A O 1
ATOM 841 N N . SER A 1 111 ? 10.733 47.078 -31.547 1.00 72.78 109 SER A N 1
ATOM 842 C CA . SER A 1 111 ? 11.046 47.599 -32.894 1.00 73.39 109 SER A CA 1
ATOM 843 C C . SER A 1 111 ? 10.030 48.578 -33.528 1.00 73.65 109 SER A C 1
ATOM 844 O O . SER A 1 111 ? 10.327 49.763 -33.705 1.00 73.59 109 SER A O 1
ATOM 847 N N . ARG A 1 112 ? 8.847 48.077 -33.880 1.00 74.01 110 ARG A N 1
ATOM 848 C CA . ARG A 1 112 ? 7.789 48.933 -34.420 1.00 74.59 110 ARG A CA 1
ATOM 849 C C . ARG A 1 112 ? 7.598 50.182 -33.555 1.00 74.51 110 ARG A C 1
ATOM 850 O O . ARG A 1 112 ? 7.685 51.306 -34.053 1.00 74.99 110 ARG A O 1
ATOM 858 N N . ALA A 1 113 ? 7.367 49.974 -32.262 1.00 74.38 111 ALA A N 1
ATOM 859 C CA . ALA A 1 113 ? 7.082 51.061 -31.331 1.00 74.33 111 ALA A CA 1
ATOM 860 C C . ALA A 1 113 ? 8.257 52.026 -31.130 1.00 74.45 111 ALA A C 1
ATOM 861 O O . ALA A 1 113 ? 8.055 53.238 -31.043 1.00 74.15 111 ALA A O 1
ATOM 863 N N . ALA A 1 114 ? 9.470 51.474 -31.071 1.00 74.86 112 ALA A N 1
ATOM 864 C CA . ALA A 1 114 ? 10.689 52.217 -30.729 1.00 75.09 112 ALA A CA 1
ATOM 865 C C . ALA A 1 114 ? 11.073 53.252 -31.779 1.00 75.46 112 ALA A C 1
ATOM 866 O O . ALA A 1 114 ? 11.443 54.374 -31.434 1.00 75.44 112 ALA A O 1
ATOM 868 N N . GLN A 1 115 ? 10.986 52.864 -33.052 1.00 75.99 113 GLN A N 1
ATOM 869 C CA . GLN A 1 115 ? 11.300 53.755 -34.173 1.00 76.43 113 GLN A CA 1
ATOM 870 C C . GLN A 1 115 ? 10.463 55.029 -34.127 1.00 76.48 113 GLN A C 1
ATOM 871 O O . GLN A 1 115 ? 11.014 56.123 -34.177 1.00 76.48 113 GLN A O 1
ATOM 877 N N . ILE A 1 116 ? 9.142 54.878 -34.018 1.00 76.77 114 ILE A N 1
ATOM 878 C CA . ILE A 1 116 ? 8.222 56.013 -33.854 1.00 77.14 114 ILE A CA 1
ATOM 879 C C . ILE A 1 116 ? 8.547 56.865 -32.613 1.00 77.31 114 ILE A C 1
ATOM 880 O O . ILE A 1 116 ? 8.525 58.101 -32.679 1.00 77.59 114 ILE A O 1
ATOM 885 N N . TRP A 1 117 ? 8.846 56.197 -31.497 1.00 77.22 115 TRP A N 1
ATOM 886 C CA . TRP A 1 117 ? 9.207 56.855 -30.243 1.00 77.17 115 TRP A CA 1
ATOM 887 C C . TRP A 1 117 ? 10.531 57.607 -30.367 1.00 77.50 115 TRP A C 1
ATOM 888 O O . TRP A 1 117 ? 10.696 58.670 -29.779 1.00 77.39 115 TRP A O 1
ATOM 899 N N . TRP A 1 118 ? 11.476 57.040 -31.112 1.00 77.94 116 TRP A N 1
ATOM 900 C CA . TRP A 1 118 ? 12.789 57.653 -31.270 1.00 78.51 116 TRP A CA 1
ATOM 901 C C . TRP A 1 118 ? 12.735 58.829 -32.225 1.00 78.76 116 TRP A C 1
ATOM 902 O O . TRP A 1 118 ? 13.440 59.812 -32.034 1.00 78.78 116 TRP A O 1
ATOM 913 N N . GLN A 1 119 ? 11.891 58.724 -33.247 1.00 79.42 117 GLN A N 1
ATOM 914 C CA . GLN A 1 119 ? 11.687 59.816 -34.197 1.00 80.01 117 GLN A CA 1
ATOM 915 C C . GLN A 1 119 ? 11.065 61.021 -33.490 1.00 80.49 117 GLN A C 1
ATOM 916 O O . GLN A 1 119 ? 11.404 62.160 -33.786 1.00 80.57 117 GLN A O 1
ATOM 918 N N . GLN A 1 120 ? 10.180 60.754 -32.534 1.00 81.19 118 GLN A N 1
ATOM 919 C CA . GLN A 1 120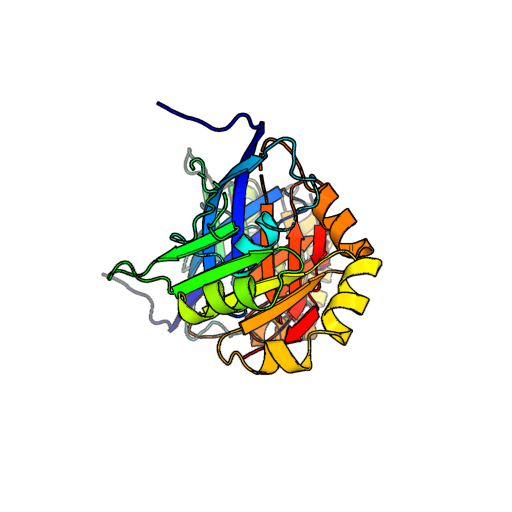 ? 9.464 61.803 -31.810 1.00 82.06 118 GLN A CA 1
ATOM 920 C C . GLN A 1 120 ? 10.177 62.298 -30.547 1.00 82.28 118 GLN A C 1
ATOM 921 O O . GLN A 1 120 ? 9.717 63.247 -29.912 1.00 82.41 118 GLN A O 1
ATOM 927 N N . ASN A 1 121 ? 11.286 61.655 -30.182 1.00 82.71 119 ASN A N 1
ATOM 928 C CA . ASN A 1 121 ? 11.982 61.976 -28.931 1.00 83.15 119 ASN A CA 1
ATOM 929 C C . ASN A 1 121 ? 13.491 62.231 -29.049 1.00 83.26 119 ASN A C 1
ATOM 930 O O . ASN A 1 121 ? 14.058 62.902 -28.189 1.00 83.51 119 ASN A O 1
ATOM 935 N N . GLN A 1 122 ? 14.140 61.698 -30.086 1.00 83.33 120 GLN A N 1
ATOM 936 C CA . GLN A 1 122 ? 15.603 61.841 -30.251 1.00 83.41 120 GLN A CA 1
ATOM 937 C C . GLN A 1 122 ? 16.116 63.226 -29.856 1.00 83.51 120 GLN A C 1
ATOM 938 O O . GLN A 1 122 ? 17.023 63.336 -29.024 1.00 83.49 120 GLN A O 1
ATOM 940 N N . SER A 1 123 ? 15.514 64.265 -30.443 1.00 83.70 121 SER A N 1
ATOM 941 C CA . SER A 1 123 ? 15.893 65.668 -30.212 1.00 83.74 121 SER A CA 1
ATOM 942 C C . SER A 1 123 ? 15.696 66.146 -28.762 1.00 83.82 121 SER A C 1
ATOM 943 O O . SER A 1 123 ? 16.409 67.039 -28.295 1.00 83.85 121 SER A O 1
ATOM 945 N N . LYS A 1 124 ? 14.735 65.549 -28.060 1.00 83.75 122 LYS A N 1
ATOM 946 C CA . LYS A 1 124 ? 14.462 65.898 -26.665 1.00 83.83 122 LYS A CA 1
ATOM 947 C C . LYS A 1 124 ? 15.351 65.132 -25.672 1.00 83.64 122 LYS A C 1
ATOM 948 O O . LYS A 1 124 ? 15.619 65.624 -24.577 1.00 83.93 122 LYS A O 1
ATOM 954 N N . CYS A 1 125 ? 15.786 63.928 -26.043 1.00 83.20 123 CYS A N 1
ATOM 955 C CA . CYS A 1 125 ? 16.651 63.114 -25.173 1.00 82.88 123 CYS A CA 1
ATOM 956 C C . CYS A 1 125 ? 18.082 63.631 -25.164 1.00 81.95 123 CYS A C 1
ATOM 957 O O . CYS A 1 125 ? 18.785 63.538 -24.157 1.00 81.73 123 CYS A O 1
ATOM 960 N N . VAL A 1 126 ? 18.493 64.181 -26.303 1.00 81.04 124 VAL A N 1
ATOM 961 C CA . VAL A 1 126 ? 19.780 64.863 -26.449 1.00 79.97 124 VAL A CA 1
ATOM 962 C C . VAL A 1 126 ? 19.975 66.005 -25.427 1.00 79.11 124 VAL A C 1
ATOM 963 O O . VAL A 1 126 ? 21.103 66.422 -25.160 1.00 79.05 124 VAL A O 1
ATOM 967 N N . GLN A 1 127 ? 18.870 66.476 -24.847 1.00 77.93 125 GLN A N 1
ATOM 968 C CA . GLN A 1 127 ? 18.899 67.487 -23.792 1.00 76.74 125 GLN A CA 1
ATOM 969 C C . GLN A 1 127 ? 19.507 66.965 -22.484 1.00 75.17 125 GLN A C 1
ATOM 970 O O . GLN A 1 127 ? 20.038 67.745 -21.702 1.00 75.33 125 GLN A O 1
ATOM 976 N N . PHE A 1 128 ? 19.447 65.656 -22.243 1.00 73.24 126 PHE A N 1
ATOM 977 C CA . PHE A 1 128 ? 19.972 65.122 -20.994 1.00 71.39 126 PHE A CA 1
ATOM 978 C C . PHE A 1 128 ? 21.414 64.659 -21.126 1.00 70.61 126 PHE A C 1
ATOM 979 O O . PHE A 1 128 ? 21.691 63.616 -21.722 1.00 70.89 126 PHE A O 1
ATOM 987 N N . ALA A 1 129 ? 22.329 65.428 -20.540 1.00 69.28 127 ALA A N 1
ATOM 988 C CA . ALA A 1 129 ? 23.770 65.154 -20.626 1.00 68.16 127 ALA A CA 1
ATOM 989 C C . ALA A 1 129 ? 24.251 63.799 -20.047 1.00 67.60 127 ALA A C 1
ATOM 990 O O . ALA A 1 129 ? 25.342 63.333 -20.385 1.00 67.48 127 ALA A O 1
ATOM 992 N N . ASN A 1 130 ? 23.438 63.169 -19.199 1.00 66.92 128 ASN A N 1
ATOM 993 C CA . ASN A 1 130 ? 23.830 61.933 -18.504 1.00 66.17 128 ASN A CA 1
ATOM 994 C C . ASN A 1 130 ? 23.016 60.686 -18.911 1.00 65.72 128 ASN A C 1
ATOM 995 O O . ASN A 1 130 ? 22.917 59.744 -18.132 1.00 65.87 128 ASN A O 1
ATOM 1000 N N . LEU A 1 131 ? 22.439 60.697 -20.116 1.00 65.25 129 LEU A N 1
ATOM 1001 C CA . LEU A 1 131 ? 21.525 59.642 -20.607 1.00 64.85 129 LEU A CA 1
ATOM 1002 C C . LEU A 1 131 ? 22.146 58.733 -21.677 1.00 64.72 129 LEU A C 1
ATOM 1003 O O . LEU A 1 131 ? 22.652 59.209 -22.689 1.00 64.81 129 LEU A O 1
ATOM 1008 N N . SER A 1 132 ? 22.089 57.425 -21.452 1.00 64.53 130 SER A N 1
ATOM 1009 C CA . SER A 1 132 ? 22.483 56.450 -22.459 1.00 64.35 130 SER A CA 1
ATOM 1010 C C . SER A 1 132 ? 21.236 55.731 -22.930 1.00 64.21 130 SER A C 1
ATOM 1011 O O . SER A 1 132 ? 20.385 55.369 -22.108 1.00 64.33 130 SER A O 1
ATOM 1014 N N . VAL A 1 133 ? 21.131 55.524 -24.243 1.00 63.98 131 VAL A N 1
ATOM 1015 C CA . VAL A 1 133 ? 20.021 54.780 -24.833 1.00 64.01 131 VAL A CA 1
ATOM 1016 C C . VAL A 1 133 ? 20.564 53.619 -25.641 1.00 64.47 131 VAL A C 1
ATOM 1017 O O . VAL A 1 133 ? 21.319 53.823 -26.601 1.00 64.51 131 VAL A O 1
ATOM 1021 N N . TRP A 1 134 ? 20.179 52.404 -25.249 1.00 64.92 132 TRP A N 1
ATOM 1022 C CA . TRP A 1 134 ? 20.523 51.196 -25.993 1.00 65.03 132 TRP A CA 1
ATOM 1023 C C . TRP A 1 134 ? 19.271 50.616 -26.607 1.00 65.12 132 TRP A C 1
ATOM 1024 O O . TRP A 1 134 ? 18.195 50.678 -26.008 1.00 65.63 132 TRP A O 1
ATOM 1035 N N . TYR A 1 135 ? 19.415 50.044 -27.795 1.00 64.92 133 TYR A N 1
ATOM 1036 C CA . TYR A 1 135 ? 18.323 49.345 -28.453 1.00 64.93 133 TYR A CA 1
ATOM 1037 C C . TYR A 1 135 ? 18.711 47.896 -28.713 1.00 64.88 133 TYR A C 1
ATOM 1038 O O . TYR A 1 135 ? 19.867 47.592 -28.992 1.00 65.02 133 TYR A O 1
ATOM 1047 N N . LEU A 1 136 ? 17.739 47.005 -28.609 1.00 64.82 134 LEU A N 1
ATOM 1048 C CA . LEU A 1 136 ? 17.951 45.619 -28.942 1.00 65.23 134 LEU A CA 1
ATOM 1049 C C . LEU A 1 136 ? 16.789 45.136 -29.810 1.00 65.68 134 LEU A C 1
ATOM 1050 O O . LEU A 1 136 ? 15.642 45.089 -29.359 1.00 66.01 134 LEU A O 1
ATOM 1055 N N . ASP A 1 137 ? 17.098 44.784 -31.057 1.00 65.86 135 ASP A N 1
ATOM 1056 C CA . ASP A 1 137 ? 16.076 44.440 -32.049 1.00 66.16 135 ASP A CA 1
ATOM 1057 C C . ASP A 1 137 ? 15.299 43.142 -31.756 1.00 66.25 135 ASP A C 1
ATOM 1058 O O . ASP A 1 137 ? 15.707 42.335 -30.916 1.00 66.34 135 ASP A O 1
ATOM 1063 N N . ASP A 1 138 ? 14.199 42.942 -32.482 1.00 66.29 136 ASP A N 1
ATOM 1064 C CA . ASP A 1 138 ? 13.275 41.837 -32.227 1.00 66.51 136 ASP A CA 1
ATOM 1065 C C . ASP A 1 138 ? 13.950 40.464 -32.163 1.00 66.92 136 ASP A C 1
ATOM 1066 O O . ASP A 1 138 ? 13.777 39.736 -31.172 1.00 67.08 136 ASP A O 1
ATOM 1071 N N . GLU A 1 139 ? 14.726 40.130 -33.198 1.00 67.27 137 GLU A N 1
ATOM 1072 C CA . GLU A 1 139 ? 15.379 38.818 -33.322 1.00 67.69 137 GLU A CA 1
ATOM 1073 C C . GLU A 1 139 ? 16.280 38.524 -32.135 1.00 67.28 137 GLU A C 1
ATOM 1074 O O . GLU A 1 139 ? 16.145 37.487 -31.479 1.00 67.07 137 GLU A O 1
ATOM 1080 N N . GLN A 1 140 ? 17.200 39.447 -31.868 1.00 66.97 138 GLN A N 1
ATOM 1081 C CA . GLN A 1 140 ? 18.135 39.287 -30.769 1.00 66.81 138 GLN A CA 1
ATOM 1082 C C . GLN A 1 140 ? 17.416 39.167 -29.432 1.00 67.10 138 GLN A C 1
ATOM 1083 O O . GLN A 1 140 ? 17.793 38.356 -28.582 1.00 67.31 138 GLN A O 1
ATOM 1089 N N . LEU A 1 141 ? 16.373 39.969 -29.255 1.00 67.19 139 LEU A N 1
ATOM 1090 C CA . LEU A 1 141 ? 15.573 39.906 -28.042 1.00 67.25 139 LEU A CA 1
ATOM 1091 C C . LEU A 1 141 ? 14.939 38.525 -27.864 1.00 67.14 139 LEU A C 1
ATOM 1092 O O . LEU A 1 141 ? 14.866 38.022 -26.748 1.00 67.31 139 LEU A O 1
ATOM 1097 N N . ALA A 1 142 ? 14.489 37.920 -28.957 1.00 67.03 140 ALA A N 1
ATOM 1098 C CA . ALA A 1 142 ? 13.916 36.578 -28.898 1.00 67.37 140 ALA A CA 1
ATOM 1099 C C . ALA A 1 142 ? 14.982 35.536 -28.528 1.00 67.69 140 ALA A C 1
ATOM 1100 O O . ALA A 1 142 ? 14.717 34.598 -27.764 1.00 68.24 140 ALA A O 1
ATOM 1102 N N . LYS A 1 143 ? 16.190 35.717 -29.052 1.00 67.79 141 LYS A N 1
ATOM 1103 C CA . LYS A 1 143 ? 17.287 34.801 -28.789 1.00 68.00 141 LYS A CA 1
ATOM 1104 C C . LYS A 1 143 ? 17.776 34.889 -27.338 1.00 68.25 141 LYS A C 1
ATOM 1105 O O . LYS A 1 143 ? 17.982 33.859 -26.680 1.00 68.11 141 LYS A O 1
ATOM 1111 N N . VAL A 1 144 ? 17.945 36.119 -26.845 1.00 68.42 142 VAL A N 1
ATOM 1112 C CA . VAL A 1 144 ? 18.263 36.359 -25.438 1.00 68.51 142 VAL A CA 1
ATOM 1113 C C . VAL A 1 144 ? 17.207 35.701 -24.548 1.00 68.82 142 VAL A C 1
ATOM 1114 O O . VAL A 1 144 ? 17.530 35.107 -23.523 1.00 69.62 142 VAL A O 1
ATOM 1118 N N . SER A 1 145 ? 15.946 35.813 -24.949 1.00 68.69 143 SER A N 1
ATOM 1119 C CA . SER A 1 145 ? 14.831 35.328 -24.160 1.00 68.46 143 SER A CA 1
ATOM 1120 C C . SER A 1 145 ? 14.815 33.808 -24.042 1.00 68.45 143 SER A C 1
ATOM 1121 O O . SER A 1 145 ? 14.273 33.270 -23.084 1.00 68.45 143 SER A O 1
ATOM 1124 N N . ALA A 1 146 ? 15.402 33.123 -25.018 1.00 68.34 144 ALA A N 1
ATOM 1125 C CA . ALA A 1 146 ? 15.442 31.657 -25.018 1.00 68.34 144 ALA A CA 1
ATOM 1126 C C . ALA A 1 146 ? 16.229 31.101 -23.825 1.00 68.24 144 ALA A C 1
ATOM 1127 O O . ALA A 1 146 ? 15.949 30.000 -23.351 1.00 68.10 144 ALA A O 1
ATOM 1129 N N . PHE A 1 147 ? 17.202 31.879 -23.349 1.00 68.33 145 PHE A N 1
ATOM 1130 C CA . PHE A 1 147 ? 18.014 31.519 -22.184 1.00 68.59 145 PHE A CA 1
ATOM 1131 C C . PHE A 1 147 ? 17.208 31.418 -20.890 1.00 68.64 145 PHE A C 1
ATOM 1132 O O . PHE A 1 147 ? 17.737 30.976 -19.870 1.00 68.70 145 PHE A O 1
ATOM 1140 N N . ALA A 1 148 ? 15.945 31.837 -20.931 1.00 68.68 146 ALA A N 1
ATOM 1141 C CA . ALA A 1 148 ? 15.115 31.881 -19.734 1.00 68.98 146 ALA A CA 1
ATOM 1142 C C . ALA A 1 148 ? 14.987 30.506 -19.122 1.00 69.34 146 ALA A C 1
ATOM 1143 O O . ALA A 1 148 ? 14.712 29.522 -19.808 1.00 69.36 146 ALA A O 1
ATOM 1145 N N . ASP A 1 149 ? 15.217 30.441 -17.824 1.00 69.75 147 ASP A N 1
ATOM 1146 C CA . ASP A 1 149 ? 14.934 29.238 -17.086 1.00 70.53 147 ASP A CA 1
ATOM 1147 C C . ASP A 1 149 ? 14.660 29.618 -15.652 1.00 70.57 147 ASP A C 1
ATOM 1148 O O . ASP A 1 149 ? 15.123 30.647 -15.160 1.00 70.14 147 ASP A O 1
ATOM 1153 N N . ARG A 1 150 ? 13.888 28.775 -14.996 1.00 70.85 148 ARG A N 1
ATOM 1154 C CA . ARG A 1 150 ? 13.515 28.990 -13.630 1.00 71.52 148 ARG A CA 1
ATOM 1155 C C . ARG A 1 150 ? 14.771 29.033 -12.758 1.00 71.81 148 ARG A C 1
ATOM 1156 O O . ARG A 1 150 ? 14.891 29.854 -11.861 1.00 71.83 148 ARG A O 1
ATOM 1164 N N . THR A 1 151 ? 15.714 28.145 -13.051 1.00 72.73 149 THR A N 1
ATOM 1165 C CA . THR A 1 151 ? 17.056 28.195 -12.478 1.00 73.22 149 THR A CA 1
ATOM 1166 C C . THR A 1 151 ? 18.040 28.295 -13.635 1.00 73.80 149 THR A C 1
ATOM 1167 O O . THR A 1 151 ? 18.023 27.458 -14.545 1.00 74.10 149 THR A O 1
ATOM 1179 N N . THR A 1 153 ? 22.178 29.209 -15.017 1.00 71.43 151 THR A N 1
ATOM 1180 C CA . THR A 1 153 ? 23.607 29.363 -14.769 1.00 69.99 151 THR A CA 1
ATOM 1181 C C . THR A 1 153 ? 24.245 29.979 -16.003 1.00 69.25 151 THR A C 1
ATOM 1182 O O . THR A 1 153 ? 24.338 29.343 -17.041 1.00 69.30 151 THR A O 1
ATOM 1186 N N . LEU A 1 154 ? 24.675 31.224 -15.883 1.00 68.55 152 LEU A N 1
ATOM 1187 C CA . LEU A 1 154 ? 25.151 31.979 -17.035 1.00 68.05 152 LEU A CA 1
ATOM 1188 C C . LEU A 1 154 ? 26.567 32.514 -16.842 1.00 67.66 152 LEU A C 1
ATOM 1189 O O . LEU A 1 154 ? 27.034 32.705 -15.716 1.00 67.71 152 LEU A O 1
ATOM 1194 N N . GLN A 1 155 ? 27.248 32.733 -17.959 1.00 67.00 153 GLN A N 1
ATOM 1195 C CA . GLN A 1 155 ? 28.512 33.444 -17.967 1.00 66.27 153 GLN A CA 1
ATOM 1196 C C . GLN A 1 155 ? 28.458 34.460 -19.097 1.00 66.06 153 GLN A C 1
ATOM 1197 O O . GLN A 1 155 ? 27.992 34.165 -20.199 1.00 66.04 153 GLN A O 1
ATOM 1203 N N . ALA A 1 156 ? 28.910 35.667 -18.798 1.00 65.85 154 ALA A N 1
ATOM 1204 C CA . ALA A 1 156 ? 28.908 36.742 -19.762 1.00 65.79 154 ALA A CA 1
ATOM 1205 C C . ALA A 1 156 ? 30.302 37.332 -19.884 1.00 65.90 154 ALA A C 1
ATOM 1206 O O . ALA A 1 156 ? 30.876 37.801 -18.899 1.00 65.53 154 ALA A O 1
ATOM 1208 N N . THR A 1 157 ? 30.850 37.282 -21.093 1.00 66.40 155 THR A N 1
ATOM 1209 C CA . THR A 1 157 ? 32.101 37.971 -21.410 1.00 67.20 155 THR A CA 1
ATOM 1210 C C . THR A 1 157 ? 31.820 39.189 -22.288 1.00 67.72 155 THR A C 1
ATOM 1211 O O . THR A 1 157 ? 31.135 39.094 -23.308 1.00 67.83 155 THR A O 1
ATOM 1215 N N . ILE A 1 158 ? 32.334 40.339 -21.869 1.00 68.36 156 ILE A N 1
ATOM 1216 C CA . ILE A 1 158 ? 32.106 41.581 -22.599 1.00 69.04 156 ILE A CA 1
ATOM 1217 C C . ILE A 1 158 ? 33.417 42.104 -23.176 1.00 69.60 156 ILE A C 1
ATOM 1218 O O . ILE A 1 158 ? 34.381 42.327 -22.441 1.00 69.90 156 ILE A O 1
ATOM 1223 N N . GLN A 1 159 ? 33.452 42.271 -24.496 1.00 70.15 157 GLN A N 1
ATOM 1224 C CA . GLN A 1 159 ? 34.622 42.817 -25.181 1.00 70.88 157 GLN A CA 1
ATOM 1225 C C . GLN A 1 159 ? 34.190 43.650 -26.380 1.00 71.54 157 GLN A C 1
ATOM 1226 O O . GLN A 1 159 ? 33.344 43.210 -27.171 1.00 71.85 157 GLN A O 1
ATOM 1232 N N . ASP A 1 160 ? 34.770 44.850 -26.494 1.00 71.93 158 ASP A N 1
ATOM 1233 C CA . ASP A 1 160 ? 34.531 45.773 -27.617 1.00 72.26 158 ASP A CA 1
ATOM 1234 C C . ASP A 1 160 ? 33.050 46.139 -27.813 1.00 72.16 158 ASP A C 1
ATOM 1235 O O . ASP A 1 160 ? 32.603 46.352 -28.940 1.00 72.33 158 ASP A O 1
ATOM 1240 N N . GLY A 1 161 ? 32.297 46.205 -26.715 1.00 71.95 159 GLY A N 1
ATOM 1241 C CA . GLY A 1 161 ? 30.866 46.495 -26.783 1.00 71.65 159 GLY A CA 1
ATOM 1242 C C . GLY A 1 161 ? 29.987 45.273 -27.021 1.00 71.46 159 GLY A C 1
ATOM 1243 O O . GLY A 1 161 ? 28.767 45.347 -26.871 1.00 71.61 159 GLY A O 1
ATOM 1244 N N . VAL A 1 162 ? 30.608 44.148 -27.368 1.00 70.97 160 VAL A N 1
ATOM 1245 C CA . VAL A 1 162 ? 29.893 42.914 -27.678 1.00 70.70 160 VAL A CA 1
ATOM 1246 C C . VAL A 1 162 ? 29.726 42.050 -26.419 1.00 70.59 160 VAL A C 1
ATOM 1247 O O . VAL A 1 162 ? 30.684 41.865 -25.664 1.00 70.61 160 VAL A O 1
ATOM 1251 N N . ILE A 1 163 ? 28.512 41.533 -26.197 1.00 70.37 161 ILE A N 1
ATOM 1252 C CA . ILE A 1 163 ? 28.233 40.647 -25.057 1.00 70.03 161 ILE A CA 1
ATOM 1253 C C . ILE A 1 163 ? 28.065 39.181 -25.465 1.00 70.43 161 ILE A C 1
ATOM 1254 O O . ILE A 1 163 ? 27.081 38.797 -26.110 1.00 70.20 161 ILE A O 1
ATOM 1259 N N . TRP A 1 164 ? 29.040 38.373 -25.060 1.00 70.95 162 TRP A N 1
ATOM 1260 C CA . TRP A 1 164 ? 29.028 36.928 -25.264 1.00 71.30 162 TRP A CA 1
ATOM 1261 C C . TRP A 1 164 ? 28.326 36.217 -24.124 1.00 71.24 162 TRP A C 1
ATOM 1262 O O . TRP A 1 164 ? 28.839 36.147 -23.010 1.00 71.22 162 TRP A O 1
ATOM 1273 N N . LEU A 1 165 ? 27.142 35.698 -24.416 1.00 71.31 163 LEU A N 1
ATOM 1274 C CA . LEU A 1 165 ? 26.284 35.113 -23.402 1.00 71.38 163 LEU A CA 1
ATOM 1275 C C . LEU A 1 165 ? 26.235 33.593 -23.581 1.00 71.46 163 LEU A C 1
ATOM 1276 O O . LEU A 1 165 ? 26.019 33.088 -24.695 1.00 71.51 163 LEU A O 1
ATOM 1281 N N . SER A 1 166 ? 26.462 32.872 -22.484 1.00 71.36 164 SER A N 1
ATOM 1282 C CA . SER A 1 166 ? 26.662 31.427 -22.534 1.00 71.30 164 SER A CA 1
ATOM 1283 C C . SER A 1 166 ? 26.014 30.717 -21.370 1.00 71.25 164 SER A C 1
ATOM 1284 O O . SER A 1 166 ? 26.022 31.220 -20.248 1.00 71.30 164 SER A O 1
ATOM 1287 N N . ASP A 1 167 ? 25.453 29.545 -21.646 1.00 71.28 165 ASP A N 1
ATOM 1288 C CA . ASP A 1 167 ? 25.068 28.609 -20.596 1.00 71.62 165 ASP A CA 1
ATOM 1289 C C . ASP A 1 167 ? 25.726 27.271 -20.908 1.00 71.70 165 ASP A C 1
ATOM 1290 O O . ASP A 1 167 ? 26.602 27.208 -21.777 1.00 71.83 165 ASP A O 1
ATOM 1295 N N . ASP A 1 168 ? 25.316 26.207 -20.220 1.00 71.69 166 ASP A N 1
ATOM 1296 C CA . ASP A 1 168 ? 25.873 24.872 -20.485 1.00 71.61 166 ASP A CA 1
ATOM 1297 C C . ASP A 1 168 ? 25.688 24.434 -21.940 1.00 71.48 166 ASP A C 1
ATOM 1298 O O . ASP A 1 168 ? 26.531 23.724 -22.487 1.00 71.54 166 ASP A O 1
ATOM 1303 N N . LYS A 1 169 ? 24.601 24.889 -22.561 1.00 71.38 167 LYS A N 1
ATOM 1304 C CA . LYS A 1 169 ? 24.133 24.337 -23.828 1.00 71.41 167 LYS A CA 1
ATOM 1305 C C . LYS A 1 169 ? 24.376 25.220 -25.055 1.00 71.41 167 LYS A C 1
ATOM 1306 O O . LYS A 1 169 ? 24.595 24.712 -26.151 1.00 71.15 167 LYS A O 1
ATOM 1308 N N . ASN A 1 170 ? 24.331 26.537 -24.876 1.00 71.69 168 ASN A N 1
ATOM 1309 C CA . ASN A 1 170 ? 24.356 27.460 -26.017 1.00 71.87 168 ASN A CA 1
ATOM 1310 C C . ASN A 1 170 ? 25.228 28.696 -25.837 1.00 71.52 168 ASN A C 1
ATOM 1311 O O . ASN A 1 170 ? 25.641 29.032 -24.730 1.00 71.65 168 ASN A O 1
ATOM 1316 N N . ASN A 1 171 ? 25.487 29.371 -26.949 1.00 71.21 169 ASN A N 1
ATOM 1317 C CA . ASN A 1 171 ? 26.417 30.483 -27.004 1.00 70.94 169 ASN A CA 1
ATOM 1318 C C . ASN A 1 171 ? 25.870 31.540 -27.964 1.00 70.41 169 ASN A C 1
ATOM 1319 O O . ASN A 1 171 ? 25.602 31.250 -29.134 1.00 70.41 169 ASN A O 1
ATOM 1324 N N . LEU A 1 172 ? 25.689 32.757 -27.463 1.00 69.85 170 LEU A N 1
ATOM 1325 C CA . LEU A 1 172 ? 25.036 33.808 -28.239 1.00 69.32 170 LEU A CA 1
ATOM 1326 C C . LEU A 1 172 ? 25.787 35.125 -28.207 1.00 69.07 170 LEU A C 1
ATOM 1327 O O . LEU A 1 172 ? 26.098 35.659 -27.140 1.00 69.02 170 LEU A O 1
ATOM 1332 N N . GLU A 1 173 ? 26.064 35.648 -29.393 1.00 68.76 171 GLU A N 1
ATOM 1333 C CA . GLU A 1 173 ? 26.610 36.983 -29.518 1.00 68.74 171 GLU A CA 1
ATOM 1334 C C . GLU A 1 173 ? 25.465 37.986 -29.422 1.00 68.02 171 GLU A C 1
ATOM 1335 O O . GLU A 1 173 ? 24.479 37.891 -30.150 1.00 67.90 171 GLU A O 1
ATOM 1341 N N . VAL A 1 174 ? 25.585 38.923 -28.493 1.00 67.45 172 VAL A N 1
ATOM 1342 C CA . VAL A 1 174 ? 24.587 39.967 -28.333 1.00 66.81 172 VAL A CA 1
ATOM 1343 C C . VAL A 1 174 ? 25.225 41.313 -28.637 1.00 66.75 172 VAL A C 1
ATOM 1344 O O . VAL A 1 174 ? 26.276 41.654 -28.091 1.00 66.76 172 VAL A O 1
ATOM 1348 N N . ASN A 1 175 ? 24.583 42.059 -29.528 1.00 66.56 173 ASN A N 1
ATOM 1349 C CA . ASN A 1 175 ? 25.054 43.366 -29.960 1.00 66.56 173 ASN A CA 1
ATOM 1350 C C . ASN A 1 175 ? 24.032 44.447 -29.681 1.00 66.38 173 ASN A C 1
ATOM 1351 O O . ASN A 1 175 ? 23.120 44.671 -30.484 1.00 66.40 173 ASN A O 1
ATOM 1356 N N . LEU A 1 176 ? 24.176 45.116 -28.545 1.00 66.08 174 LEU A N 1
ATOM 1357 C CA . LEU A 1 176 ? 23.326 46.254 -28.260 1.00 65.99 174 LEU A CA 1
ATOM 1358 C C . LEU A 1 176 ? 23.749 47.438 -29.114 1.00 66.07 174 LEU A C 1
ATOM 1359 O O . LEU A 1 176 ? 24.938 47.699 -29.269 1.00 66.01 174 LEU A O 1
ATOM 1364 N N . THR A 1 177 ? 22.766 48.137 -29.672 1.00 66.24 175 THR A N 1
ATOM 1365 C CA . THR A 1 177 ? 23.006 49.344 -30.446 1.00 66.51 175 THR A CA 1
ATOM 1366 C C . THR A 1 177 ? 22.939 50.585 -29.542 1.00 66.62 175 THR A C 1
ATOM 1367 O O . THR A 1 177 ? 21.994 50.764 -28.783 1.00 66.53 175 THR A O 1
ATOM 1371 N N . ALA A 1 178 ? 23.958 51.432 -29.634 1.00 67.10 176 ALA A N 1
ATOM 1372 C CA . ALA A 1 178 ? 24.026 52.679 -28.874 1.00 67.47 176 ALA A CA 1
ATOM 1373 C C . ALA A 1 178 ? 23.363 53.840 -29.613 1.00 67.73 176 ALA A C 1
ATOM 1374 O O . ALA A 1 178 ? 23.973 54.460 -30.476 1.00 67.70 176 ALA A O 1
ATOM 1376 N N . TRP A 1 179 ? 22.116 54.132 -29.259 1.00 68.33 177 TRP A N 1
ATOM 1377 C CA . TRP A 1 179 ? 21.363 55.241 -29.856 1.00 68.76 177 TRP A CA 1
ATOM 1378 C C . TRP A 1 179 ? 21.813 56.608 -29.350 1.00 69.00 177 TRP A C 1
ATOM 1379 O O . TRP A 1 179 ? 21.843 57.580 -30.105 1.00 68.86 177 TRP A O 1
ATOM 1390 N N . GLN A 1 180 ? 22.136 56.675 -28.063 1.00 69.57 178 GLN A N 1
ATOM 1391 C CA . GLN A 1 180 ? 22.674 57.884 -27.456 1.00 70.18 178 GLN A CA 1
ATOM 1392 C C . GLN A 1 180 ? 23.710 57.514 -26.408 1.00 70.65 178 GLN A C 1
ATOM 1393 O O . GLN A 1 180 ? 23.554 56.520 -25.695 1.00 70.71 178 GLN A O 1
ATOM 1399 N N . GLN A 1 181 ? 24.778 58.304 -26.337 1.00 71.12 179 GLN A N 1
ATOM 1400 C CA . GLN A 1 181 ? 25.758 58.165 -25.270 1.00 71.72 179 GLN A CA 1
ATOM 1401 C C . GLN A 1 181 ? 26.220 59.532 -24.774 1.00 72.02 179 GLN A C 1
ATOM 1402 O O . GLN A 1 181 ? 26.308 60.472 -25.566 1.00 72.15 179 GLN A O 1
ATOM 1408 N N . PRO A 1 182 ? 26.483 59.655 -23.453 1.00 72.27 180 PRO A N 1
ATOM 1409 C CA . PRO A 1 182 ? 27.082 60.887 -22.924 1.00 72.44 180 PRO A CA 1
ATOM 1410 C C . PRO A 1 182 ? 28.531 61.029 -23.386 1.00 72.50 180 PRO A C 1
ATOM 1411 O O . PRO A 1 182 ? 28.814 61.849 -24.260 1.00 72.63 180 PRO A O 1
ATOM 1415 N N . GLY B 1 2 ? 63.415 22.403 8.986 1.00 59.04 0 GLY B N 1
ATOM 1416 C CA . GLY B 1 2 ? 63.600 21.131 8.205 1.00 59.95 0 GLY B CA 1
ATOM 1417 C C . GLY B 1 2 ? 63.938 21.370 6.740 1.00 60.18 0 GLY B C 1
ATOM 1418 O O . GLY B 1 2 ? 64.321 22.483 6.359 1.00 60.73 0 GLY B O 1
ATOM 1419 N N . HIS B 1 3 ? 63.810 20.329 5.920 1.00 60.16 1 HIS B N 1
ATOM 1420 C CA . HIS B 1 3 ? 64.052 20.431 4.480 1.00 60.12 1 HIS B CA 1
ATOM 1421 C C . HIS B 1 3 ? 63.048 21.370 3.779 1.00 60.13 1 HIS B C 1
ATOM 1422 O O . HIS B 1 3 ? 62.001 21.711 4.329 1.00 60.41 1 HIS B O 1
ATOM 1424 N N . ALA B 1 4 ? 63.403 21.800 2.569 1.00 60.27 2 ALA B N 1
ATOM 1425 C CA . ALA B 1 4 ? 62.628 22.757 1.763 1.00 59.80 2 ALA B CA 1
ATOM 1426 C C . ALA B 1 4 ? 63.187 22.817 0.334 1.00 59.45 2 ALA B C 1
ATOM 1427 O O . ALA B 1 4 ? 64.378 22.612 0.108 1.00 58.87 2 ALA B O 1
ATOM 1429 N N . LEU B 1 5 ? 62.320 23.118 -0.619 1.00 59.19 3 LEU B N 1
ATOM 1430 C CA . LEU B 1 5 ? 62.703 23.203 -2.019 1.00 59.38 3 LEU B CA 1
ATOM 1431 C C . LEU B 1 5 ? 63.315 24.568 -2.368 1.00 59.13 3 LEU B C 1
ATOM 1432 O O . LEU B 1 5 ? 62.806 25.599 -1.924 1.00 59.07 3 LEU B O 1
ATOM 1437 N N . LYS B 1 6 ? 64.403 24.575 -3.147 1.00 58.71 4 LYS B N 1
ATOM 1438 C CA . LYS B 1 6 ? 64.889 25.808 -3.778 1.00 58.42 4 LYS B CA 1
ATOM 1439 C C . LYS B 1 6 ? 64.035 26.025 -5.009 1.00 58.32 4 LYS B C 1
ATOM 1440 O O . LYS B 1 6 ? 64.040 25.192 -5.919 1.00 58.66 4 LYS B O 1
ATOM 1442 N N . ALA B 1 7 ? 63.290 27.127 -5.038 1.00 57.81 5 ALA B N 1
ATOM 1443 C CA . ALA B 1 7 ? 62.341 27.378 -6.130 1.00 57.25 5 ALA B CA 1
ATOM 1444 C C . ALA B 1 7 ? 61.878 28.825 -6.182 1.00 56.78 5 ALA B C 1
ATOM 1445 O O . ALA B 1 7 ? 62.044 29.565 -5.223 1.00 56.97 5 ALA B O 1
ATOM 1447 N N . THR B 1 8 ? 61.290 29.205 -7.310 1.00 56.18 6 THR B N 1
ATOM 1448 C CA . THR B 1 8 ? 60.642 30.494 -7.491 1.00 55.56 6 THR B CA 1
ATOM 1449 C C . THR B 1 8 ? 59.139 30.318 -7.247 1.00 55.81 6 THR B C 1
ATOM 1450 O O . THR B 1 8 ? 58.528 29.339 -7.709 1.00 55.82 6 THR B O 1
ATOM 1454 N N . ILE B 1 9 ? 58.546 31.260 -6.522 1.00 55.82 7 ILE B N 1
ATOM 1455 C CA . ILE B 1 9 ? 57.147 31.145 -6.132 1.00 56.12 7 ILE B CA 1
ATOM 1456 C C . ILE B 1 9 ? 56.245 31.977 -7.041 1.00 56.66 7 ILE B C 1
ATOM 1457 O O . ILE B 1 9 ? 56.527 33.147 -7.295 1.00 57.30 7 ILE B O 1
ATOM 1462 N N . TYR B 1 10 ? 55.181 31.360 -7.551 1.00 57.05 8 TYR B N 1
ATOM 1463 C CA . TYR B 1 10 ? 54.190 32.054 -8.380 1.00 57.47 8 TYR B CA 1
ATOM 1464 C C . TYR B 1 10 ? 52.856 32.018 -7.676 1.00 58.04 8 TYR B C 1
ATOM 1465 O O . TYR B 1 10 ? 52.480 30.989 -7.122 1.00 58.83 8 TYR B O 1
ATOM 1474 N N . LYS B 1 11 ? 52.145 33.138 -7.689 1.00 58.53 9 LYS B N 1
ATOM 1475 C CA . LYS B 1 11 ? 50.821 33.225 -7.071 1.00 58.90 9 LYS B CA 1
ATOM 1476 C C . LYS B 1 11 ? 49.764 33.471 -8.133 1.00 58.79 9 LYS B C 1
ATOM 1477 O O . LYS B 1 11 ? 49.955 34.287 -9.035 1.00 58.95 9 LYS B O 1
ATOM 1483 N N . ALA B 1 12 ? 48.645 32.773 -8.034 1.00 58.81 10 ALA B N 1
ATOM 1484 C CA . ALA B 1 12 ? 47.562 33.016 -8.974 1.00 59.19 10 ALA B CA 1
ATOM 1485 C C . ALA B 1 12 ? 46.197 33.076 -8.295 1.00 59.58 10 ALA B C 1
ATOM 1486 O O . ALA B 1 12 ? 45.764 32.146 -7.598 1.00 59.25 10 ALA B O 1
ATOM 1488 N N . THR B 1 13 ? 45.551 34.219 -8.467 1.00 60.15 11 THR B N 1
ATOM 1489 C CA . THR B 1 13 ? 44.151 34.343 -8.158 1.00 60.75 11 THR B CA 1
ATOM 1490 C C . THR B 1 13 ? 43.464 33.893 -9.421 1.00 61.07 11 THR B C 1
ATOM 1491 O O . THR B 1 13 ? 43.708 34.430 -10.512 1.00 61.02 11 THR B O 1
ATOM 1495 N N . VAL B 1 14 ? 42.611 32.897 -9.275 1.00 61.40 12 VAL B N 1
ATOM 1496 C CA . VAL B 1 14 ? 41.997 32.313 -10.428 1.00 62.25 12 VAL B CA 1
ATOM 1497 C C . VAL B 1 14 ? 40.491 32.229 -10.230 1.00 62.56 12 VAL B C 1
ATOM 1498 O O . VAL B 1 14 ? 40.021 31.841 -9.157 1.00 63.18 12 VAL B O 1
ATOM 1502 N N . ASN B 1 15 ? 39.737 32.644 -11.241 1.00 62.53 13 ASN B N 1
ATOM 1503 C CA . ASN B 1 15 ? 38.296 32.424 -11.238 1.00 62.49 13 ASN B CA 1
ATOM 1504 C C . ASN B 1 15 ? 37.923 31.520 -12.393 1.00 62.13 13 ASN B C 1
ATOM 1505 O O . ASN B 1 15 ? 38.310 31.767 -13.551 1.00 62.15 13 ASN B O 1
ATOM 1510 N N . VAL B 1 16 ? 37.163 30.480 -12.078 1.00 61.46 14 VAL B N 1
ATOM 1511 C CA . VAL B 1 16 ? 36.812 29.480 -13.073 1.00 60.76 14 VAL B CA 1
ATOM 1512 C C . VAL B 1 16 ? 35.305 29.429 -13.231 1.00 60.54 14 VAL B C 1
ATOM 1513 O O . VAL B 1 16 ? 34.572 29.213 -12.258 1.00 60.35 14 VAL B O 1
ATOM 1517 N N . ALA B 1 17 ? 34.849 29.639 -14.459 1.00 60.31 15 ALA B N 1
ATOM 1518 C CA . ALA B 1 17 ? 33.437 29.486 -14.779 1.00 60.43 15 ALA B CA 1
ATOM 1519 C C . ALA B 1 17 ? 33.281 28.255 -15.662 1.00 60.55 15 ALA B C 1
ATOM 1520 O O . ALA B 1 17 ? 33.408 28.331 -16.893 1.00 60.24 15 ALA B O 1
ATOM 1522 N N . ASP B 1 18 ? 33.026 27.117 -15.018 1.00 60.56 16 ASP B N 1
ATOM 1523 C CA . ASP B 1 18 ? 32.902 25.860 -15.727 1.00 61.27 16 ASP B CA 1
ATOM 1524 C C . ASP B 1 18 ? 31.454 25.509 -16.065 1.00 61.50 16 ASP B C 1
ATOM 1525 O O . ASP B 1 18 ? 30.710 25.014 -15.220 1.00 61.41 16 ASP B O 1
ATOM 1530 N N . LEU B 1 19 ? 31.074 25.732 -17.317 1.00 61.94 17 LEU B N 1
ATOM 1531 C CA . LEU B 1 19 ? 29.717 25.448 -17.757 1.00 62.72 17 LEU B CA 1
ATOM 1532 C C . LEU B 1 19 ? 29.472 23.957 -18.008 1.00 63.61 17 LEU B C 1
ATOM 1533 O O . LEU B 1 19 ? 28.347 23.489 -17.851 1.00 63.95 17 LEU B O 1
ATOM 1538 N N . ASP B 1 20 ? 30.513 23.210 -18.380 1.00 64.51 18 ASP B N 1
ATOM 1539 C CA . ASP B 1 20 ? 30.390 21.757 -18.547 1.00 65.22 18 ASP B CA 1
ATOM 1540 C C . ASP B 1 20 ? 30.008 21.055 -17.242 1.00 65.50 18 ASP B C 1
ATOM 1541 O O . ASP B 1 20 ? 29.182 20.157 -17.253 1.00 65.81 18 ASP B O 1
ATOM 1546 N N . ARG B 1 21 ? 30.606 21.469 -16.125 1.00 65.86 19 ARG B N 1
ATOM 1547 C CA . ARG B 1 21 ? 30.414 20.796 -14.834 1.00 65.73 19 ARG B CA 1
ATOM 1548 C C . ARG B 1 21 ? 29.508 21.585 -13.880 1.00 65.77 19 ARG B C 1
ATOM 1549 O O . ARG B 1 21 ? 29.355 21.217 -12.711 1.00 65.38 19 ARG B O 1
ATOM 1557 N N . ASN B 1 22 ? 28.901 22.662 -14.391 1.00 66.04 20 ASN B N 1
ATOM 1558 C CA . ASN B 1 22 ? 28.083 23.590 -13.590 1.00 66.07 20 ASN B CA 1
ATOM 1559 C C . ASN B 1 22 ? 28.757 23.995 -12.265 1.00 66.07 20 ASN B C 1
ATOM 1560 O O . ASN B 1 22 ? 28.201 23.836 -11.172 1.00 65.69 20 ASN B O 1
ATOM 1565 N N . GLN B 1 23 ? 29.976 24.507 -12.380 1.00 66.16 21 GLN B N 1
ATOM 1566 C CA . GLN B 1 23 ? 30.757 24.859 -11.211 1.00 66.53 21 GLN B CA 1
ATOM 1567 C C . GLN B 1 23 ? 31.506 26.169 -11.380 1.00 66.32 21 GLN B C 1
ATOM 1568 O O . GLN B 1 23 ? 32.357 26.308 -12.265 1.00 66.74 21 GLN B O 1
ATOM 1574 N N . PHE B 1 24 ? 31.184 27.120 -10.513 1.00 65.78 22 PHE B N 1
ATOM 1575 C CA . PHE B 1 24 ? 31.894 28.379 -10.460 1.00 65.32 22 PHE B CA 1
ATOM 1576 C C . PHE B 1 24 ? 32.774 28.397 -9.206 1.00 65.21 22 PHE B C 1
ATOM 1577 O O . PHE B 1 24 ? 32.313 28.084 -8.109 1.00 65.34 22 PHE B O 1
ATOM 1585 N N . LEU B 1 25 ? 34.045 28.749 -9.367 1.00 64.83 23 LEU B N 1
ATOM 1586 C CA . LEU B 1 25 ? 34.989 28.647 -8.265 1.00 64.70 23 LEU B CA 1
ATOM 1587 C C . LEU B 1 25 ? 36.010 29.788 -8.271 1.00 64.56 23 LEU B C 1
ATOM 1588 O O . LEU B 1 25 ? 36.433 30.248 -9.337 1.00 64.61 23 LEU B O 1
ATOM 1593 N N . ASP B 1 26 ? 36.377 30.244 -7.070 1.00 64.45 24 ASP B N 1
ATOM 1594 C CA . ASP B 1 26 ? 37.510 31.160 -6.840 1.00 64.31 24 ASP B CA 1
ATOM 1595 C C . ASP B 1 26 ? 38.583 30.458 -6.031 1.00 63.69 24 ASP B C 1
ATOM 1596 O O . ASP B 1 26 ? 38.276 29.776 -5.059 1.00 63.90 24 ASP B O 1
ATOM 1601 N N . ALA B 1 27 ? 39.842 30.624 -6.411 1.00 63.20 25 ALA B N 1
ATOM 1602 C CA . ALA B 1 27 ? 40.935 29.989 -5.665 1.00 62.80 25 ALA B CA 1
ATOM 1603 C C . ALA B 1 27 ? 42.242 30.763 -5.728 1.00 62.50 25 ALA B C 1
ATOM 1604 O O . ALA B 1 27 ? 42.545 31.424 -6.730 1.00 62.52 25 ALA B O 1
ATOM 1606 N N . SER B 1 28 ? 43.007 30.667 -4.646 1.00 62.07 26 SER B N 1
ATOM 1607 C CA . SER B 1 28 ? 44.333 31.257 -4.586 1.00 61.74 26 SER B CA 1
ATOM 1608 C C . SER B 1 28 ? 45.388 30.159 -4.680 1.00 61.66 26 SER B C 1
ATOM 1609 O O . SER B 1 28 ? 45.730 29.495 -3.703 1.00 61.65 26 SER B O 1
ATOM 1612 N N . LEU B 1 29 ? 45.898 29.964 -5.879 1.00 61.51 27 LEU B N 1
ATOM 1613 C CA . LEU B 1 29 ? 46.921 28.969 -6.091 1.00 61.20 27 LEU B CA 1
ATOM 1614 C C . LEU B 1 29 ? 48.321 29.516 -5.800 1.00 60.97 27 LEU B C 1
ATOM 1615 O O . LEU B 1 29 ? 48.556 30.728 -5.801 1.00 61.11 27 LEU B O 1
ATOM 1620 N N . THR B 1 30 ? 49.235 28.591 -5.541 1.00 60.55 28 THR B N 1
ATOM 1621 C CA . THR B 1 30 ? 50.624 28.881 -5.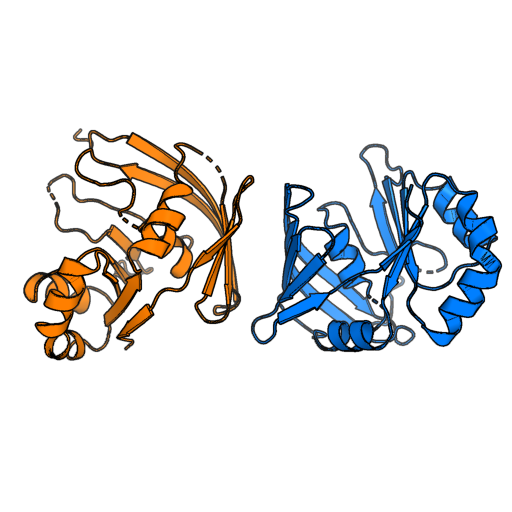280 1.00 59.84 28 THR B CA 1
ATOM 1622 C C . THR B 1 30 ? 51.385 27.792 -5.993 1.00 59.64 28 THR B C 1
ATOM 1623 O O . THR B 1 30 ? 51.118 26.607 -5.778 1.00 59.89 28 THR B O 1
ATOM 1627 N N . LEU B 1 31 ? 52.316 28.182 -6.855 1.00 59.01 29 LEU B N 1
ATOM 1628 C CA . LEU B 1 31 ? 53.142 27.212 -7.533 1.00 58.62 29 LEU B CA 1
ATOM 1629 C C . LEU B 1 31 ? 54.606 27.435 -7.214 1.00 58.79 29 LEU B C 1
ATOM 1630 O O . LEU B 1 31 ? 55.105 28.569 -7.288 1.00 59.22 29 LEU B O 1
ATOM 1635 N N . ALA B 1 32 ? 55.287 26.351 -6.850 1.00 58.41 30 ALA B N 1
ATOM 1636 C CA . ALA B 1 32 ? 56.718 26.385 -6.608 1.00 58.05 30 ALA B CA 1
ATOM 1637 C C . ALA B 1 32 ? 57.353 25.820 -7.845 1.00 58.19 30 ALA B C 1
ATOM 1638 O O . ALA B 1 32 ? 57.052 24.709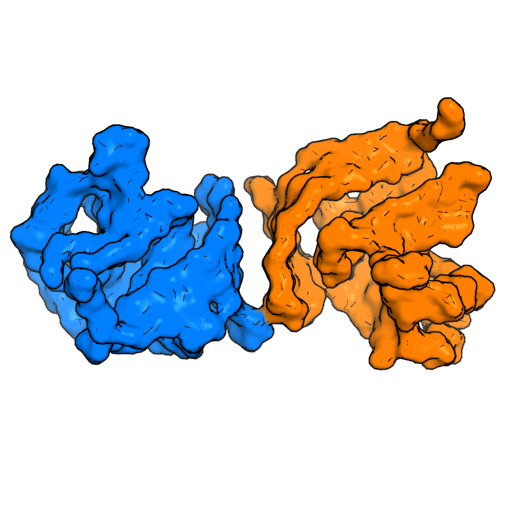 -8.253 1.00 58.11 30 ALA B O 1
ATOM 1640 N N . ARG B 1 33 ? 58.223 26.597 -8.465 1.00 58.70 31 ARG B N 1
ATOM 1641 C CA . ARG B 1 33 ? 58.884 26.144 -9.673 1.00 58.78 31 ARG B CA 1
ATOM 1642 C C . ARG B 1 33 ? 60.382 25.912 -9.418 1.00 58.39 31 ARG B C 1
ATOM 1643 O O . ARG B 1 33 ? 61.136 26.849 -9.147 1.00 58.63 31 ARG B O 1
ATOM 1651 N N . HIS B 1 34 ? 60.785 24.650 -9.466 1.00 57.66 32 HIS B N 1
ATOM 1652 C CA . HIS B 1 34 ? 62.176 24.270 -9.313 1.00 57.29 32 HIS B CA 1
ATOM 1653 C C . HIS B 1 34 ? 62.931 24.660 -10.592 1.00 56.65 32 HIS B C 1
ATOM 1654 O O . HIS B 1 34 ? 62.322 24.721 -11.666 1.00 56.87 32 HIS B O 1
ATOM 1661 N N . PRO B 1 35 ? 64.243 24.965 -10.489 1.00 55.61 33 PRO B N 1
ATOM 1662 C CA . PRO B 1 35 ? 64.987 25.315 -11.705 1.00 55.17 33 PRO B CA 1
ATOM 1663 C C . PRO B 1 35 ? 64.862 24.301 -12.854 1.00 54.73 33 PRO B C 1
ATOM 1664 O O . PRO B 1 35 ? 65.038 24.663 -14.015 1.00 54.73 33 PRO B O 1
ATOM 1668 N N . SER B 1 36 ? 64.560 23.052 -12.528 1.00 54.40 34 SER B N 1
ATOM 1669 C CA . SER B 1 36 ? 64.421 21.996 -13.525 1.00 54.31 34 SER B CA 1
ATOM 1670 C C . SER B 1 36 ? 63.152 22.097 -14.364 1.00 54.17 34 SER B C 1
ATOM 1671 O O . SER B 1 36 ? 63.054 21.467 -15.410 1.00 54.19 34 SER B O 1
ATOM 1674 N N . GLU B 1 37 ? 62.186 22.881 -13.902 1.00 54.10 35 GLU B N 1
ATOM 1675 C CA . GLU B 1 37 ? 60.901 22.978 -14.560 1.00 54.31 35 GLU B CA 1
ATOM 1676 C C . GLU B 1 37 ? 60.869 24.148 -15.528 1.00 54.42 35 GLU B C 1
ATOM 1677 O O . GLU B 1 37 ? 61.144 25.278 -15.154 1.00 54.41 35 GLU B O 1
ATOM 1683 N N . THR B 1 38 ? 60.527 23.876 -16.782 1.00 55.03 36 THR B N 1
ATOM 1684 C CA . THR B 1 38 ? 60.356 24.943 -17.762 1.00 55.40 36 THR B CA 1
ATOM 1685 C C . THR B 1 38 ? 59.099 25.737 -17.421 1.00 56.49 36 THR B C 1
ATOM 1686 O O . THR B 1 38 ? 58.173 25.226 -16.771 1.00 56.19 36 THR B O 1
ATOM 1690 N N . GLN B 1 39 ? 59.066 26.986 -17.874 1.00 57.35 37 GLN B N 1
ATOM 1691 C CA . GLN B 1 39 ? 57.896 27.818 -17.700 1.00 58.04 37 GLN B CA 1
ATOM 1692 C C . GLN B 1 39 ? 56.650 27.178 -18.322 1.00 58.73 37 GLN B C 1
ATOM 1693 O O . GLN B 1 39 ? 55.570 27.266 -17.761 1.00 59.24 37 GLN B O 1
ATOM 1699 N N . GLU B 1 40 ? 56.811 26.539 -19.475 1.00 59.60 38 GLU B N 1
ATOM 1700 C CA . GLU B 1 40 ? 55.712 25.864 -20.162 1.00 60.83 38 GLU B CA 1
ATOM 1701 C C . GLU B 1 40 ? 55.086 24.759 -19.317 1.00 60.37 38 GLU B C 1
ATOM 1702 O O . GLU B 1 40 ? 53.870 24.630 -19.266 1.00 60.47 38 GLU B O 1
ATOM 1708 N N . ARG B 1 41 ? 55.917 23.951 -18.671 1.00 60.67 39 ARG B N 1
ATOM 1709 C CA . ARG B 1 41 ? 55.403 22.846 -17.881 1.00 61.08 39 ARG B CA 1
ATOM 1710 C C . ARG B 1 41 ? 54.594 23.358 -16.689 1.00 61.51 39 ARG B C 1
ATOM 1711 O O . ARG B 1 41 ? 53.511 22.852 -16.406 1.00 61.16 39 ARG B O 1
ATOM 1735 N N . LEU B 1 44 ? 51.336 24.537 -17.914 1.00 55.79 42 LEU B N 1
ATOM 1736 C CA . LEU B 1 44 ? 50.488 23.393 -18.220 1.00 54.42 42 LEU B CA 1
ATOM 1737 C C . LEU B 1 44 ? 49.821 22.787 -16.962 1.00 54.20 42 LEU B C 1
ATOM 1738 O O . LEU B 1 44 ? 48.635 22.424 -16.997 1.00 53.70 42 LEU B O 1
ATOM 1743 N N . ARG B 1 45 ? 50.595 22.681 -15.876 1.00 53.38 43 ARG B N 1
ATOM 1744 C CA . ARG B 1 45 ? 50.089 22.408 -14.525 1.00 52.82 43 ARG B CA 1
ATOM 1745 C C . ARG B 1 45 ? 48.950 23.338 -14.111 1.00 52.93 43 ARG B C 1
ATOM 1746 O O . ARG B 1 45 ? 47.899 22.900 -13.614 1.00 52.92 43 ARG B O 1
ATOM 1754 N N . LEU B 1 46 ? 49.188 24.639 -14.263 1.00 52.31 44 LEU B N 1
ATOM 1755 C CA . LEU B 1 46 ? 48.180 25.610 -13.928 1.00 51.71 44 LEU B CA 1
ATOM 1756 C C . LEU B 1 46 ? 46.929 25.362 -14.775 1.00 51.58 44 LEU B C 1
ATOM 1757 O O . LEU B 1 46 ? 45.832 25.283 -14.238 1.00 51.99 44 LEU B O 1
ATOM 1762 N N . LEU B 1 47 ? 47.094 25.203 -16.083 1.00 51.13 45 LEU B N 1
ATOM 1763 C CA . LEU B 1 47 ? 45.956 24.921 -16.958 1.00 51.05 45 LEU B CA 1
ATOM 1764 C C . LEU B 1 47 ? 45.200 23.647 -16.538 1.00 51.17 45 LEU B C 1
ATOM 1765 O O . LEU B 1 47 ? 43.963 23.627 -16.513 1.00 51.32 45 LEU B O 1
ATOM 1770 N N . ALA B 1 48 ? 45.949 22.596 -16.204 1.00 50.90 46 ALA B N 1
ATOM 1771 C CA . ALA B 1 48 ? 45.356 21.333 -15.790 1.00 50.33 46 ALA B CA 1
ATOM 1772 C C . ALA B 1 48 ? 44.569 21.558 -14.500 1.00 50.25 46 ALA B C 1
ATOM 1773 O O . ALA B 1 48 ? 43.445 21.046 -14.361 1.00 50.34 46 ALA B O 1
ATOM 1775 N N . TRP B 1 49 ? 45.128 22.348 -13.579 1.00 49.48 47 TRP B N 1
ATOM 1776 C CA . TRP B 1 49 ? 44.371 22.722 -12.391 1.00 49.37 47 TRP B CA 1
ATOM 1777 C C . TRP B 1 49 ? 43.014 23.359 -12.775 1.00 49.68 47 TRP B C 1
ATOM 1778 O O . TRP B 1 49 ? 41.971 22.990 -12.214 1.00 49.51 47 TRP B O 1
ATOM 1789 N N . LEU B 1 50 ? 43.029 24.282 -13.736 1.00 49.49 48 LEU B N 1
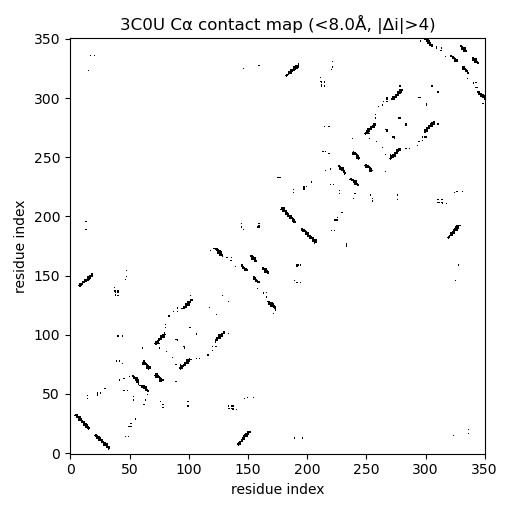ATOM 1790 C CA . LEU B 1 50 ? 41.784 24.897 -14.207 1.00 50.07 48 LEU B CA 1
ATOM 1791 C C . LEU B 1 50 ? 40.760 23.862 -14.728 1.00 50.45 48 LEU B C 1
ATOM 1792 O O . LEU B 1 50 ? 39.577 23.894 -14.346 1.00 50.32 48 LEU B O 1
ATOM 1797 N N . LYS B 1 51 ? 41.216 22.950 -15.586 1.00 50.48 49 LYS B N 1
ATOM 1798 C CA . LYS B 1 51 ? 40.334 21.932 -16.141 1.00 50.70 49 LYS B CA 1
ATOM 1799 C C . LYS B 1 51 ? 39.654 21.088 -15.050 1.00 50.91 49 LYS B C 1
ATOM 1800 O O . LYS B 1 51 ? 38.481 20.734 -15.177 1.00 50.49 49 LYS B O 1
ATOM 1806 N N . TYR B 1 52 ? 40.399 20.753 -13.993 1.00 51.00 50 TYR B N 1
ATOM 1807 C CA . TYR B 1 52 ? 39.858 19.900 -12.940 1.00 50.86 50 TYR B CA 1
ATOM 1808 C C . TYR B 1 52 ? 39.681 20.655 -11.634 1.00 51.46 50 TYR B C 1
ATOM 1809 O O . TYR B 1 52 ? 39.719 20.063 -10.556 1.00 51.54 50 TYR B O 1
ATOM 1818 N N . ALA B 1 53 ? 39.452 21.962 -11.745 1.00 52.13 51 ALA B N 1
ATOM 1819 C CA . ALA B 1 53 ? 39.360 22.850 -10.595 1.00 52.55 51 ALA B CA 1
ATOM 1820 C C . ALA B 1 53 ? 38.500 22.277 -9.486 1.00 53.30 51 ALA B C 1
ATOM 1821 O O . ALA B 1 53 ? 37.386 21.796 -9.730 1.00 53.26 51 ALA B O 1
ATOM 1823 N N . ASP B 1 54 ? 39.051 22.315 -8.275 1.00 54.10 52 ASP B N 1
ATOM 1824 C CA . ASP B 1 54 ? 38.365 21.904 -7.071 1.00 55.27 52 ASP B CA 1
ATOM 1825 C C . ASP B 1 54 ? 39.077 22.524 -5.868 1.00 55.99 52 ASP B C 1
ATOM 1826 O O . ASP B 1 54 ? 40.300 22.626 -5.841 1.00 55.62 52 ASP B O 1
ATOM 1831 N N . GLU B 1 55 ? 38.298 22.935 -4.872 1.00 57.28 53 GLU B N 1
ATOM 1832 C CA . GLU B 1 55 ? 38.826 23.522 -3.635 1.00 58.85 53 GLU B CA 1
ATOM 1833 C C . GLU B 1 55 ? 39.933 22.662 -3.011 1.00 59.14 53 GLU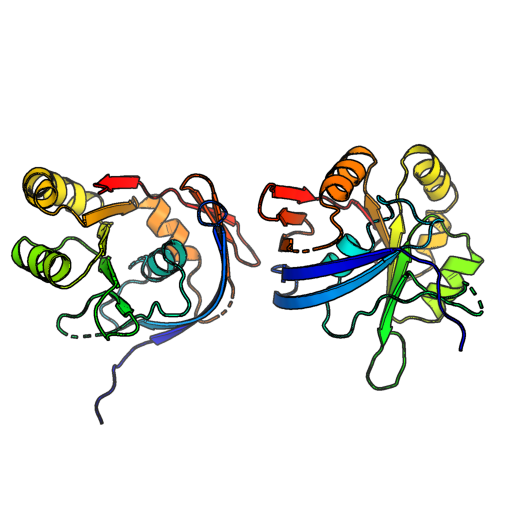 B C 1
ATOM 1834 O O . GLU B 1 55 ? 40.863 23.179 -2.395 1.00 59.27 53 GLU B O 1
ATOM 1840 N N . ARG B 1 56 ? 39.817 21.352 -3.201 1.00 59.87 54 ARG B N 1
ATOM 1841 C CA . ARG B 1 56 ? 40.687 20.357 -2.581 1.00 60.61 54 ARG B CA 1
ATOM 1842 C C . ARG B 1 56 ? 41.812 19.840 -3.485 1.00 60.18 54 ARG B C 1
ATOM 1843 O O . ARG B 1 56 ? 42.652 19.057 -3.021 1.00 60.05 54 ARG B O 1
ATOM 1851 N N . LEU B 1 57 ? 41.825 20.276 -4.754 1.00 59.49 55 LEU B N 1
ATOM 1852 C CA . LEU B 1 57 ? 42.853 19.866 -5.717 1.00 59.06 55 LEU B CA 1
ATOM 1853 C C . LEU B 1 57 ? 44.156 20.579 -5.425 1.00 58.96 55 LEU B C 1
ATOM 1854 O O . LEU B 1 57 ? 44.237 21.780 -5.591 1.00 59.35 55 LEU B O 1
ATOM 1859 N N . GLN B 1 58 ? 45.170 19.834 -4.999 1.00 59.15 56 GLN B N 1
ATOM 1860 C CA . GLN B 1 58 ? 46.428 20.419 -4.529 1.00 59.85 56 GLN B CA 1
ATOM 1861 C C . GLN B 1 58 ? 47.610 20.021 -5.373 1.00 59.77 56 GLN B C 1
ATOM 1862 O O . GLN B 1 58 ? 47.762 18.855 -5.709 1.00 59.85 56 GLN B O 1
ATOM 1868 N N . PHE B 1 59 ? 48.471 20.978 -5.689 1.00 60.34 57 PHE B N 1
ATOM 1869 C CA . PHE B 1 59 ? 49.779 20.633 -6.248 1.00 60.92 57 PHE B CA 1
ATOM 1870 C C . PHE B 1 59 ? 50.612 19.963 -5.164 1.00 62.28 57 PHE B C 1
ATOM 1871 O O . PHE B 1 59 ? 50.305 20.048 -3.970 1.00 61.93 57 PHE B O 1
ATOM 1879 N N . THR B 1 60 ? 51.670 19.301 -5.599 1.00 64.46 58 THR B N 1
ATOM 1880 C CA . THR B 1 60 ? 52.552 18.591 -4.715 1.00 66.66 58 THR B CA 1
ATOM 1881 C C . THR B 1 60 ? 53.800 18.113 -5.448 1.00 68.16 58 THR B C 1
ATOM 1882 O O . THR B 1 60 ? 53.756 17.777 -6.638 1.00 68.74 58 THR B O 1
ATOM 1886 N N . ARG B 1 61 ? 54.917 18.094 -4.735 1.00 69.84 59 ARG B N 1
ATOM 1887 C CA . ARG B 1 61 ? 56.164 17.517 -5.247 1.00 71.23 59 ARG B CA 1
ATOM 1888 C C . ARG B 1 61 ? 56.876 16.823 -4.093 1.00 72.05 59 ARG B C 1
ATOM 1889 O O . ARG B 1 61 ? 56.999 17.393 -2.998 1.00 72.37 59 ARG B O 1
ATOM 1891 N N . GLY B 1 62 ? 57.316 15.589 -4.329 1.00 73.03 60 GLY B N 1
ATOM 1892 C CA . GLY B 1 62 ? 58.084 14.844 -3.337 1.00 74.09 60 GLY B CA 1
ATOM 1893 C C . GLY B 1 62 ? 59.444 15.493 -3.117 1.00 75.12 60 GLY B C 1
ATOM 1894 O O . GLY B 1 62 ? 60.209 15.686 -4.071 1.00 75.26 60 GLY B O 1
ATOM 1895 N N . LEU B 1 63 ? 59.730 15.854 -1.866 1.00 75.82 61 LEU B N 1
ATOM 1896 C CA . LEU B 1 63 ? 61.036 16.381 -1.492 1.00 76.46 61 LEU B CA 1
ATOM 1897 C C . LEU B 1 63 ? 62.040 15.242 -1.347 1.00 77.04 61 LEU B C 1
ATOM 1898 O O . LEU B 1 63 ? 63.084 15.233 -2.004 1.00 77.04 61 LEU B O 1
ATOM 1903 N N . CYS B 1 64 ? 61.704 14.299 -0.467 1.00 77.85 62 CYS B N 1
ATOM 1904 C CA . CYS B 1 64 ? 62.507 13.102 -0.141 1.00 78.51 62 CYS B CA 1
ATOM 1905 C C . CYS B 1 64 ? 63.424 12.593 -1.270 1.00 78.48 62 CYS B C 1
ATOM 1906 O O . CYS B 1 64 ? 62.983 12.386 -2.412 1.00 78.61 62 CYS B O 1
ATOM 1909 N 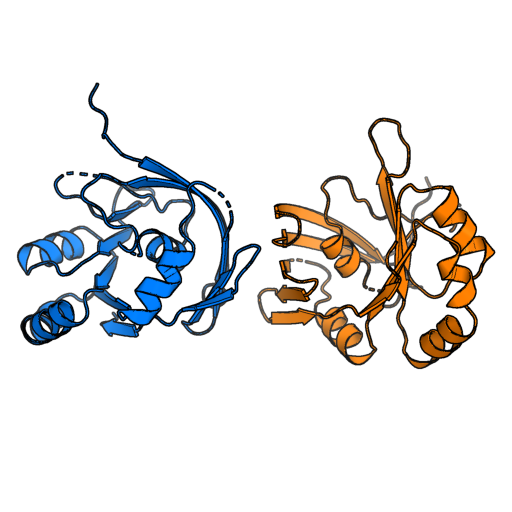N . ASP B 1 66 ? 60.655 12.033 -5.519 1.00 71.72 64 ASP B N 1
ATOM 1910 C CA . ASP B 1 66 ? 60.049 12.568 -6.735 1.00 71.99 64 ASP B CA 1
ATOM 1911 C C . ASP B 1 66 ? 58.630 12.025 -6.875 1.00 72.08 64 ASP B C 1
ATOM 1912 O O . ASP B 1 66 ? 57.665 12.789 -6.767 0.50 72.25 64 ASP B O 1
ATOM 1914 N N . ASP B 1 67 ? 58.515 10.727 -7.170 1.00 71.80 65 ASP B N 1
ATOM 1915 C CA . ASP B 1 67 ? 57.390 9.896 -6.715 1.00 71.48 65 ASP B CA 1
ATOM 1916 C C . ASP B 1 67 ? 55.932 10.397 -6.926 1.00 70.75 65 ASP B C 1
ATOM 1917 O O . ASP B 1 67 ? 55.100 9.672 -7.468 1.00 70.94 65 ASP B O 1
ATOM 1922 N N . GLU B 1 68 ? 55.623 11.613 -6.479 1.00 69.62 66 GLU B N 1
ATOM 1923 C CA . GLU B 1 68 ? 54.238 12.099 -6.402 1.00 68.72 66 GLU B CA 1
ATOM 1924 C C . GLU B 1 68 ? 53.679 12.562 -7.757 1.00 67.47 66 GLU B C 1
ATOM 1925 O O . GLU B 1 68 ? 54.437 12.750 -8.709 1.00 67.56 66 GLU B O 1
ATOM 1931 N N . PRO B 1 69 ? 52.344 12.707 -7.868 1.00 66.30 67 PRO B N 1
ATOM 1932 C CA . PRO B 1 69 ? 51.809 13.309 -9.090 1.00 65.47 67 PRO B CA 1
ATOM 1933 C C . PRO B 1 69 ? 52.055 14.821 -9.094 1.00 64.64 67 PRO B C 1
ATOM 1934 O O . PRO B 1 69 ? 52.582 15.348 -8.111 1.00 64.84 67 PRO B O 1
ATOM 1938 N N . GLU B 1 70 ? 51.702 15.516 -10.173 1.00 63.07 68 GLU B N 1
ATOM 1939 C CA . GLU B 1 70 ? 51.844 16.962 -10.170 1.00 62.29 68 GLU B CA 1
ATOM 1940 C C . GLU B 1 70 ? 50.811 17.588 -9.231 1.00 60.91 68 GLU B C 1
ATOM 1941 O O . GLU B 1 70 ? 51.133 18.500 -8.474 1.00 60.63 68 GLU B O 1
ATOM 1947 N N . ALA B 1 71 ? 49.581 17.076 -9.278 1.00 59.65 69 ALA B N 1
ATOM 1948 C CA . ALA B 1 71 ? 48.483 17.480 -8.387 1.00 58.05 69 ALA B CA 1
ATOM 1949 C C . ALA B 1 71 ? 47.609 16.278 -8.072 1.00 57.54 69 ALA B C 1
ATOM 1950 O O . ALA B 1 71 ? 47.465 15.390 -8.909 1.00 57.20 69 ALA B O 1
ATOM 1952 N N . TRP B 1 72 ? 47.024 16.248 -6.872 1.00 57.39 70 TRP B N 1
ATOM 1953 C CA . TRP B 1 72 ? 46.028 15.219 -6.522 1.00 57.06 70 TRP B CA 1
ATOM 1954 C C . TRP B 1 72 ? 44.837 15.733 -5.726 1.00 56.50 70 TRP B C 1
ATOM 1955 O O . TRP B 1 72 ? 44.889 16.813 -5.147 1.00 56.42 70 TRP B O 1
ATOM 1966 N N . LEU B 1 73 ? 43.750 14.965 -5.726 1.00 55.79 71 LEU B N 1
ATOM 1967 C CA . LEU B 1 73 ? 42.549 15.347 -4.998 1.00 55.42 71 LEU B CA 1
ATOM 1968 C C . LEU B 1 73 ? 42.131 14.185 -4.119 1.00 55.59 71 LEU B C 1
ATOM 1969 O O . LEU B 1 73 ? 41.687 13.144 -4.615 1.00 55.35 71 LEU B O 1
ATOM 1974 N N . ARG B 1 74 ? 42.260 14.373 -2.810 1.00 55.43 72 ARG B N 1
ATOM 1975 C CA . ARG B 1 74 ? 41.980 13.309 -1.876 1.00 56.04 72 ARG B CA 1
ATOM 1976 C C . ARG B 1 74 ? 40.555 13.367 -1.333 1.00 54.69 72 ARG B C 1
ATOM 1977 O O . ARG B 1 74 ? 40.003 14.433 -1.123 1.00 54.37 72 ARG B O 1
ATOM 1985 N N . ASN B 1 75 ? 39.948 12.206 -1.139 1.00 54.02 73 ASN B N 1
ATOM 1986 C CA . ASN B 1 75 ? 38.598 12.160 -0.608 1.00 53.50 73 ASN B CA 1
ATOM 1987 C C . ASN B 1 75 ? 38.609 12.173 0.920 1.00 53.29 73 ASN B C 1
ATOM 1988 O O . ASN B 1 75 ? 39.673 12.277 1.535 1.00 53.11 73 ASN B O 1
ATOM 1993 N N . ASP B 1 76 ? 37.426 12.085 1.527 1.00 53.00 74 ASP B N 1
ATOM 1994 C CA . ASP B 1 76 ? 37.295 12.116 2.977 1.00 52.87 74 ASP B CA 1
ATOM 1995 C C . ASP B 1 76 ? 37.888 10.888 3.667 1.00 53.09 74 ASP B C 1
ATOM 1996 O O . ASP B 1 76 ? 38.166 10.919 4.854 1.00 52.90 74 ASP B O 1
ATOM 2001 N N . HIS B 1 77 ? 38.068 9.804 2.915 1.00 53.54 75 HIS B N 1
ATOM 2002 C CA . HIS B 1 77 ? 38.677 8.582 3.433 1.00 53.54 75 HIS B CA 1
ATOM 2003 C C . HIS B 1 77 ? 40.159 8.496 3.038 1.00 53.89 75 HIS B C 1
ATOM 2004 O O . HIS B 1 77 ? 40.763 7.418 3.046 1.00 53.88 75 HIS B O 1
ATOM 2011 N N . LEU B 1 78 ? 40.729 9.647 2.694 1.00 54.03 76 LEU B N 1
ATOM 2012 C CA . LEU B 1 78 ? 42.160 9.789 2.443 1.00 54.52 76 LEU B CA 1
ATOM 2013 C C . LEU B 1 78 ? 42.644 9.063 1.189 1.00 54.74 76 LEU B C 1
ATOM 2014 O O . LEU B 1 78 ? 43.841 8.921 0.970 1.00 55.36 76 LEU B O 1
ATOM 2019 N N . GLY B 1 79 ? 41.713 8.616 0.360 1.00 54.78 77 GLY B N 1
ATOM 2020 C CA . GLY B 1 79 ? 42.061 7.999 -0.908 1.00 54.65 77 GLY B CA 1
ATOM 2021 C C . GLY B 1 79 ? 42.172 9.041 -2.002 1.00 54.88 77 GLY B C 1
ATOM 2022 O O . GLY B 1 79 ? 41.667 10.158 -1.865 1.00 55.30 77 GLY B O 1
ATOM 2023 N N . ILE B 1 80 ? 42.828 8.677 -3.098 1.00 54.70 78 ILE B N 1
ATOM 2024 C CA . ILE B 1 80 ? 43.028 9.601 -4.192 1.00 54.15 78 ILE B CA 1
ATOM 2025 C C . ILE B 1 80 ? 41.904 9.434 -5.194 1.00 54.73 78 ILE B C 1
ATOM 2026 O O . ILE B 1 80 ? 41.751 8.369 -5.779 1.00 54.81 78 ILE B O 1
ATOM 2031 N N . ASP B 1 81 ? 41.117 10.494 -5.380 1.00 55.28 79 ASP B N 1
ATOM 2032 C CA . ASP B 1 81 ? 40.058 10.521 -6.383 1.00 55.51 79 ASP B CA 1
ATOM 2033 C C . ASP B 1 81 ? 40.619 10.886 -7.730 1.00 55.41 79 ASP B C 1
ATOM 2034 O O . ASP B 1 81 ? 40.166 10.369 -8.738 1.00 56.22 79 ASP B O 1
ATOM 2039 N N . LEU B 1 82 ? 41.582 11.806 -7.749 1.00 55.02 80 LEU B N 1
ATOM 2040 C CA . LEU B 1 82 ? 42.170 12.295 -8.989 1.00 53.99 80 LEU B CA 1
ATOM 2041 C C . LEU B 1 82 ? 43.677 12.474 -8.872 1.00 54.04 80 LEU B C 1
ATOM 2042 O O . LEU B 1 82 ? 44.177 13.106 -7.933 1.00 54.41 80 LEU B O 1
ATOM 2047 N N . TRP B 1 83 ? 44.378 11.926 -9.855 1.00 53.53 81 TRP B N 1
ATOM 2048 C CA . TRP B 1 83 ? 45.817 11.979 -9.976 1.00 53.21 81 TRP B CA 1
ATOM 2049 C C . TRP B 1 83 ? 46.091 12.704 -11.296 1.00 53.45 81 TRP B C 1
ATOM 2050 O O . TRP B 1 83 ? 45.647 12.255 -12.350 1.00 53.66 81 TRP B O 1
ATOM 2061 N N . ILE B 1 84 ? 46.789 13.834 -11.242 1.00 53.51 82 ILE B N 1
ATOM 2062 C CA . ILE B 1 84 ? 47.134 14.556 -12.455 1.00 53.88 82 ILE B CA 1
ATOM 2063 C C . ILE B 1 84 ? 48.610 14.374 -12.748 1.00 54.19 82 ILE B C 1
ATOM 2064 O O . ILE B 1 84 ? 49.460 14.710 -11.925 1.00 54.16 82 ILE B O 1
ATOM 2069 N N . GLU B 1 85 ? 48.899 13.846 -13.930 1.00 54.46 83 GLU B N 1
ATOM 2070 C CA . GLU B 1 85 ? 50.258 13.560 -14.350 1.00 55.23 83 GLU B CA 1
ATOM 2071 C C . GLU B 1 85 ? 50.593 14.396 -15.593 1.00 55.49 83 GLU B C 1
ATOM 2072 O O . GLU B 1 85 ? 49.728 14.654 -16.430 1.00 55.28 83 GLU B O 1
ATOM 2078 N N . LEU B 1 86 ? 51.844 14.837 -15.694 1.00 55.89 84 LEU B N 1
ATOM 2079 C CA . LEU B 1 86 ? 52.322 15.542 -16.888 1.00 56.14 84 LEU B CA 1
ATOM 2080 C C . LEU B 1 86 ? 53.502 14.816 -17.536 1.00 56.08 84 LEU B C 1
ATOM 2081 O O . LEU B 1 86 ? 54.315 14.194 -16.848 1.00 56.32 84 LEU B O 1
ATOM 2086 N N . GLY B 1 87 ? 53.606 14.900 -18.855 1.00 55.86 85 GLY B N 1
ATOM 2087 C CA . GLY B 1 87 ? 54.764 14.352 -19.531 1.00 56.05 85 GLY B CA 1
ATOM 2088 C C . GLY B 1 87 ? 54.459 13.071 -20.265 1.00 56.40 85 GLY B C 1
ATOM 2089 O O . GLY B 1 87 ? 53.319 12.834 -20.673 1.00 57.12 85 GLY B O 1
ATOM 2090 N N . LEU B 1 88 ? 55.485 12.249 -20.451 1.00 56.41 86 LEU B N 1
ATOM 2091 C CA . LEU B 1 88 ? 55.384 11.054 -21.289 1.00 56.25 86 LEU B CA 1
ATOM 2092 C C . LEU B 1 88 ? 55.911 9.862 -20.515 1.00 56.37 86 LEU B C 1
ATOM 2093 O O . LEU B 1 88 ? 56.988 9.365 -20.817 1.00 56.69 86 LEU B O 1
ATOM 2098 N N . PRO B 1 89 ? 55.139 9.395 -19.517 1.00 56.40 87 PRO B N 1
ATOM 2099 C CA . PRO B 1 89 ? 55.558 8.352 -18.586 1.00 56.28 87 PRO B CA 1
ATOM 2100 C C . PRO B 1 89 ? 55.564 6.968 -19.219 1.00 56.54 87 PRO B C 1
ATOM 2101 O O . PRO B 1 89 ? 54.781 6.707 -20.130 1.00 56.34 87 PRO B O 1
ATOM 2105 N N . ASP B 1 90 ? 56.424 6.084 -18.718 1.00 57.06 88 ASP B N 1
ATOM 2106 C CA . ASP B 1 90 ? 56.444 4.680 -19.149 1.00 57.57 88 ASP B CA 1
ATOM 2107 C C . ASP B 1 90 ? 55.343 3.826 -18.476 1.00 57.47 88 ASP B C 1
ATOM 2108 O O . ASP B 1 90 ? 54.595 4.323 -17.647 1.00 57.24 88 ASP B O 1
ATOM 2113 N N . GLU B 1 91 ? 55.272 2.545 -18.841 1.00 58.02 89 GLU B N 1
ATOM 2114 C CA . GLU B 1 91 ? 54.266 1.585 -18.350 1.00 58.66 89 GLU B CA 1
ATOM 2115 C C . GLU B 1 91 ? 54.168 1.507 -16.824 1.00 58.27 89 GLU B C 1
ATOM 2116 O O . GLU B 1 91 ? 53.077 1.538 -16.274 1.00 58.32 89 GLU B O 1
ATOM 2122 N N . ARG B 1 92 ? 55.303 1.409 -16.141 1.00 58.20 90 ARG B N 1
ATOM 2123 C CA . ARG B 1 92 ? 55.293 1.287 -14.688 1.00 57.98 90 ARG B CA 1
ATOM 2124 C C . ARG B 1 92 ? 54.781 2.537 -13.995 1.00 57.86 90 ARG B C 1
ATOM 2125 O O . ARG B 1 92 ? 54.040 2.445 -13.014 1.00 58.07 90 ARG B O 1
ATOM 2133 N N . ARG B 1 93 ? 55.156 3.701 -14.514 1.00 57.51 91 ARG B N 1
ATOM 2134 C CA . ARG B 1 93 ? 54.721 4.961 -13.940 1.00 57.43 91 ARG B CA 1
ATOM 2135 C C . ARG B 1 93 ? 53.198 5.155 -14.083 1.00 57.79 91 ARG B C 1
ATOM 2136 O O . ARG B 1 93 ? 52.513 5.498 -13.106 1.00 57.83 91 ARG B O 1
ATOM 2144 N N . ILE B 1 94 ? 52.690 4.932 -15.296 1.00 57.63 92 ILE B N 1
ATOM 2145 C CA . ILE B 1 94 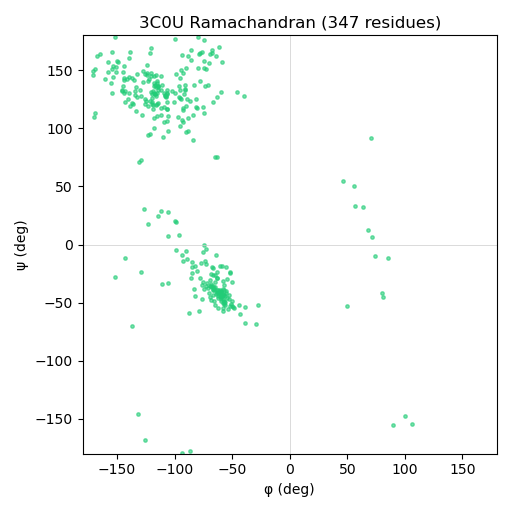? 51.266 4.987 -15.587 1.00 57.74 92 ILE B CA 1
ATOM 2146 C C . ILE B 1 94 ? 50.510 3.985 -14.728 1.00 57.10 92 ILE B C 1
ATOM 2147 O O . ILE B 1 94 ? 49.463 4.318 -14.162 1.00 56.63 92 ILE B O 1
ATOM 2152 N N . LYS B 1 95 ? 51.050 2.769 -14.628 1.00 56.78 93 LYS B N 1
ATOM 2153 C CA . LYS B 1 95 ? 50.419 1.708 -13.847 1.00 56.64 93 LYS B CA 1
ATOM 2154 C C . LYS B 1 95 ? 50.301 2.113 -12.379 1.00 56.65 93 LYS B C 1
ATOM 2155 O O . LYS B 1 95 ? 49.279 1.867 -11.728 1.00 56.34 93 LYS B O 1
ATOM 2161 N N . LYS B 1 96 ? 51.351 2.744 -11.874 1.00 56.74 94 LYS B N 1
ATOM 2162 C CA . LYS B 1 96 ? 51.379 3.185 -10.502 1.00 57.47 94 LYS B CA 1
ATOM 2163 C C . LYS B 1 96 ? 50.279 4.212 -10.253 1.00 57.32 94 LYS B C 1
ATOM 2164 O O . LYS B 1 96 ? 49.559 4.120 -9.251 1.00 57.63 94 LYS B O 1
ATOM 2170 N N . ALA B 1 97 ? 50.134 5.165 -11.174 1.00 56.64 95 ALA B N 1
ATOM 2171 C CA . ALA B 1 97 ? 49.101 6.199 -11.062 1.00 56.37 95 ALA B CA 1
ATOM 2172 C C . ALA B 1 97 ? 47.681 5.636 -11.135 1.00 56.13 95 ALA B C 1
ATOM 2173 O O . ALA B 1 97 ? 46.863 5.907 -10.252 1.00 56.41 95 ALA B O 1
ATOM 2175 N N . CYS B 1 98 ? 47.399 4.853 -12.176 1.00 55.51 96 CYS B N 1
ATOM 2176 C CA . CYS B 1 98 ? 46.068 4.299 -12.394 1.00 55.27 96 CYS B CA 1
ATOM 2177 C C . CYS B 1 98 ? 45.605 3.315 -11.312 1.00 55.66 96 CYS B C 1
ATOM 2178 O O . CYS B 1 98 ? 44.405 3.234 -11.016 1.00 55.21 96 CYS B O 1
ATOM 2181 N N . THR B 1 99 ? 46.544 2.573 -10.725 1.00 56.10 97 THR B N 1
ATOM 2182 C CA . THR B 1 99 ? 46.189 1.624 -9.663 1.00 56.54 97 THR B CA 1
ATOM 2183 C C . THR B 1 99 ? 46.019 2.313 -8.318 1.00 57.04 97 THR B C 1
ATOM 2184 O O . THR B 1 99 ? 45.333 1.794 -7.448 1.00 57.66 97 THR B O 1
ATOM 2188 N N . GLN B 1 100 ? 46.618 3.484 -8.139 1.00 57.34 98 GLN B N 1
ATOM 2189 C CA . GLN B 1 100 ? 46.480 4.176 -6.861 1.00 57.56 98 GLN B CA 1
ATOM 2190 C C . GLN B 1 100 ? 45.336 5.184 -6.797 1.00 57.36 98 GLN B C 1
ATOM 2191 O O . GLN B 1 100 ? 44.973 5.616 -5.717 1.00 57.55 98 GLN B O 1
ATOM 2197 N N . ALA B 1 101 ? 44.771 5.556 -7.943 1.00 57.38 99 ALA B N 1
ATOM 2198 C CA . ALA B 1 101 ? 43.786 6.645 -8.020 1.00 57.14 99 ALA B CA 1
ATOM 2199 C C . ALA B 1 101 ? 42.472 6.224 -8.686 1.00 57.00 99 ALA B C 1
ATOM 2200 O O . ALA B 1 101 ? 42.475 5.413 -9.606 1.00 57.21 99 ALA B O 1
ATOM 2202 N N . ALA B 1 102 ? 41.354 6.790 -8.246 1.00 57.02 100 ALA B N 1
ATOM 2203 C CA . ALA B 1 102 ? 40.064 6.501 -8.879 1.00 57.44 100 ALA B CA 1
ATOM 2204 C C . ALA B 1 102 ? 40.122 6.897 -10.346 1.00 57.88 100 ALA B C 1
ATOM 2205 O O . ALA B 1 102 ? 39.647 6.178 -11.220 1.00 58.37 100 ALA B O 1
ATOM 2207 N N . GLU B 1 103 ? 40.751 8.028 -10.609 1.00 58.21 101 GLU B N 1
ATOM 2208 C CA . GLU B 1 103 ? 40.746 8.609 -11.927 1.00 59.53 101 GLU B CA 1
ATOM 2209 C C . GLU B 1 103 ? 42.118 9.262 -12.151 1.00 58.08 101 GLU B C 1
ATOM 2210 O O . GLU B 1 103 ? 42.655 9.894 -11.240 1.00 58.28 101 GLU B O 1
ATOM 2216 N N . VAL B 1 104 ? 42.698 9.056 -13.337 1.00 56.81 102 VAL B N 1
ATOM 2217 C CA . VAL B 1 104 ? 43.984 9.673 -13.713 1.00 55.64 102 VAL B CA 1
ATOM 2218 C C . VAL B 1 104 ? 43.834 10.595 -14.940 1.00 55.16 102 VAL B C 1
ATOM 2219 O O . VAL B 1 104 ? 43.221 10.226 -15.949 1.00 54.98 102 VAL B O 1
ATOM 2223 N N . ALA B 1 105 ? 44.387 11.797 -14.843 1.00 54.32 103 ALA B N 1
ATOM 2224 C CA . ALA B 1 105 ? 44.403 12.712 -15.972 1.00 53.75 103 ALA B CA 1
ATOM 2225 C C . ALA B 1 105 ? 45.854 13.000 -16.332 1.00 53.48 103 ALA B C 1
ATOM 2226 O O . ALA B 1 105 ? 46.606 13.529 -15.517 1.00 53.67 103 ALA B O 1
ATOM 2228 N N . LEU B 1 106 ? 46.247 12.605 -17.538 1.00 53.16 104 LEU B N 1
ATOM 2229 C CA . LEU B 1 106 ? 47.609 12.788 -18.022 1.00 52.77 104 LEU B CA 1
ATOM 2230 C C . LEU B 1 106 ? 47.646 13.876 -19.095 1.00 53.35 104 LEU B C 1
ATOM 2231 O O . LEU B 1 106 ? 46.874 13.846 -20.063 1.00 53.82 104 LEU B O 1
ATOM 2236 N N . PHE B 1 107 ? 48.539 14.842 -18.910 1.00 53.38 105 PHE B N 1
ATOM 2237 C CA . PHE B 1 107 ? 48.704 15.924 -19.855 1.00 53.39 105 PHE B CA 1
ATOM 2238 C C . PHE B 1 107 ? 50.035 15.762 -20.583 1.00 54.37 105 PHE B C 1
ATOM 2239 O O . PHE B 1 107 ? 51.102 15.979 -20.006 1.00 54.10 105 PHE B O 1
ATOM 2247 N N . THR B 1 108 ? 49.950 15.329 -21.842 1.00 55.55 106 THR B N 1
ATOM 2248 C CA . THR B 1 108 ? 51.122 15.131 -22.701 1.00 56.93 106 THR B CA 1
ATOM 2249 C C . THR B 1 108 ? 51.381 16.384 -23.505 1.00 57.33 106 THR B C 1
ATOM 2250 O O . THR B 1 108 ? 50.452 17.091 -23.879 1.00 57.31 106 THR B O 1
ATOM 2254 N N . TYR B 1 109 ? 52.648 16.642 -23.792 1.00 58.25 107 TYR B N 1
ATOM 2255 C CA . TYR B 1 109 ? 53.027 17.831 -24.548 1.00 58.91 107 TYR B CA 1
ATOM 2256 C C . TYR B 1 109 ? 54.322 17.540 -25.302 1.00 59.17 107 TYR B C 1
ATOM 2257 O O . TYR B 1 109 ? 54.847 16.435 -25.186 1.00 59.24 107 TYR B O 1
ATOM 2266 N N . ASN B 1 110 ? 54.805 18.512 -26.084 1.00 59.94 108 ASN B N 1
ATOM 2267 C CA . ASN B 1 110 ? 55.983 18.362 -26.975 1.00 60.37 108 ASN B CA 1
ATOM 2268 C C . ASN B 1 110 ? 55.738 17.462 -28.203 1.00 60.80 108 ASN B C 1
ATOM 2269 O O . ASN B 1 110 ? 55.952 16.251 -28.151 1.00 60.60 108 ASN B O 1
ATOM 2274 N N . SER B 1 111 ? 55.315 18.079 -29.308 1.00 61.92 109 SER B N 1
ATOM 2275 C CA . SER B 1 111 ? 55.004 17.364 -30.573 1.00 63.24 109 SER B CA 1
ATOM 2276 C C . SER B 1 111 ? 55.955 16.220 -30.898 1.00 63.52 109 SER B C 1
ATOM 2277 O O . SER B 1 111 ? 55.549 15.062 -30.859 1.00 63.79 109 SER B O 1
ATOM 2280 N N . ARG B 1 112 ? 57.213 16.549 -31.192 1.00 64.01 110 ARG B N 1
ATOM 2281 C CA . ARG B 1 112 ? 58.209 15.551 -31.602 1.00 64.74 110 ARG B CA 1
ATOM 2282 C C . ARG B 1 112 ? 58.147 14.291 -30.747 1.00 64.92 110 ARG B C 1
ATOM 2283 O O . ARG B 1 112 ? 57.873 13.201 -31.261 1.00 64.99 110 ARG B O 1
ATOM 2291 N N . ALA B 1 113 ? 58.360 14.455 -29.442 1.00 65.03 111 ALA B N 1
ATOM 2292 C CA . ALA B 1 113 ? 58.443 13.320 -28.530 1.00 65.06 111 ALA B CA 1
ATOM 2293 C C . ALA B 1 113 ? 57.108 12.598 -28.313 1.00 65.38 111 ALA B C 1
ATOM 2294 O O . ALA B 1 113 ? 57.089 11.372 -28.189 1.00 65.29 111 ALA B O 1
ATOM 2296 N N . ALA B 1 114 ? 56.004 13.347 -28.297 1.00 65.85 112 ALA B N 1
ATOM 2297 C CA . ALA B 1 114 ? 54.693 12.772 -27.961 1.00 66.67 112 ALA B CA 1
ATOM 2298 C C . ALA B 1 114 ? 54.074 11.870 -29.035 1.00 67.24 112 ALA B C 1
ATOM 2299 O O . ALA B 1 114 ? 53.404 10.894 -28.701 1.00 67.42 112 ALA B O 1
ATOM 2301 N N . GLN B 1 115 ? 54.284 12.199 -30.308 1.00 67.95 113 GLN B N 1
ATOM 2302 C CA . GLN B 1 115 ? 53.792 11.365 -31.415 1.00 68.83 113 GLN B CA 1
ATOM 2303 C C . GLN B 1 115 ? 54.425 9.972 -31.384 1.00 68.76 113 GLN B C 1
ATOM 2304 O O . GLN B 1 115 ? 53.731 8.958 -31.525 1.00 68.55 113 GLN B O 1
ATOM 2310 N N . ILE B 1 116 ? 55.745 9.945 -31.199 1.00 68.82 114 ILE B N 1
ATOM 2311 C CA . ILE B 1 116 ? 56.504 8.709 -31.030 1.00 69.15 114 ILE B CA 1
ATOM 2312 C C . ILE B 1 116 ? 55.954 7.919 -29.842 1.00 69.02 114 ILE B C 1
ATOM 2313 O O . ILE B 1 116 ? 55.650 6.719 -29.956 1.00 69.02 114 ILE B O 1
ATOM 2318 N N . TRP B 1 117 ? 55.827 8.618 -28.714 1.00 68.62 115 TRP B N 1
ATOM 2319 C CA . TRP B 1 117 ? 55.370 8.039 -27.464 1.00 68.33 115 TRP B CA 1
ATOM 2320 C C . TRP B 1 117 ? 54.000 7.365 -27.606 1.00 68.70 115 TRP B C 1
ATOM 2321 O O . TRP B 1 117 ? 53.828 6.211 -27.195 1.00 68.58 115 TRP B O 1
ATOM 2332 N N . TRP B 1 118 ? 53.050 8.083 -28.206 1.00 69.11 116 TRP B N 1
ATOM 2333 C CA . TRP B 1 118 ? 51.684 7.600 -28.394 1.00 69.76 116 TRP B CA 1
ATOM 2334 C C . TRP B 1 118 ? 51.592 6.462 -29.393 1.00 70.48 116 TRP B C 1
ATOM 2335 O O . TRP B 1 118 ? 50.714 5.614 -29.272 1.00 70.52 116 TRP B O 1
ATOM 2346 N N . GLN B 1 119 ? 52.490 6.452 -30.381 1.00 71.41 117 GLN B N 1
ATOM 2347 C CA . GLN B 1 119 ? 52.549 5.369 -31.362 1.00 72.27 117 GLN B CA 1
ATOM 2348 C C . GLN B 1 119 ? 53.014 4.071 -30.709 1.00 72.88 117 GLN B C 1
ATOM 2349 O O . GLN B 1 119 ? 52.567 2.988 -31.084 1.00 72.94 117 GLN B O 1
ATOM 2351 N N . GLN B 1 120 ? 53.906 4.191 -29.727 1.00 73.70 118 GLN B N 1
ATOM 2352 C CA . GLN B 1 120 ? 54.427 3.033 -29.004 1.00 74.41 118 GLN B CA 1
ATOM 2353 C C . GLN B 1 120 ? 53.686 2.762 -27.681 1.00 74.98 118 GLN B C 1
ATOM 2354 O O . GLN B 1 120 ? 54.105 1.903 -26.899 1.00 75.18 118 GLN B O 1
ATOM 2356 N N . ASN B 1 121 ? 52.585 3.474 -27.436 1.00 75.68 119 ASN B N 1
ATOM 2357 C CA . ASN B 1 121 ? 51.854 3.328 -26.165 1.00 76.52 119 ASN B CA 1
ATOM 2358 C C . ASN B 1 121 ? 50.322 3.401 -26.203 1.00 76.82 119 ASN B C 1
ATOM 2359 O O . ASN B 1 121 ? 49.673 3.082 -25.199 1.00 76.94 119 ASN B O 1
ATOM 2364 N N . GLN B 1 122 ? 49.748 3.817 -27.333 1.00 77.07 120 GLN B N 1
ATOM 2365 C CA . GLN B 1 122 ? 48.289 3.914 -27.465 1.00 77.40 120 GLN B CA 1
ATOM 2366 C C . GLN B 1 122 ? 47.590 2.624 -27.019 1.00 77.68 120 GLN B C 1
ATOM 2367 O O . GLN B 1 122 ? 46.642 2.653 -26.220 1.00 77.69 120 GLN B O 1
ATOM 2369 N N . SER B 1 123 ? 48.087 1.498 -27.524 1.00 77.98 121 SER B N 1
ATOM 2370 C CA . SER B 1 123 ? 47.504 0.181 -27.258 1.00 78.25 121 SER B CA 1
ATOM 2371 C C . SER B 1 123 ? 47.754 -0.339 -25.833 1.00 78.24 121 SER B C 1
ATOM 2372 O O . SER B 1 123 ? 47.245 -1.398 -25.468 1.00 78.36 121 SER B O 1
ATOM 2375 N N . LYS B 1 124 ? 48.525 0.406 -25.039 1.00 78.11 122 LYS B N 1
ATOM 2376 C CA . LYS B 1 124 ? 48.889 -0.006 -23.676 1.00 77.86 122 LYS B CA 1
ATOM 2377 C C . LYS B 1 124 ? 48.224 0.879 -22.619 1.00 77.47 122 LYS B C 1
ATOM 2378 O O . LYS B 1 124 ? 47.890 0.409 -21.525 1.00 77.86 122 LYS B O 1
ATOM 2384 N N . CYS B 1 125 ? 48.049 2.159 -22.947 1.00 76.51 123 CYS B N 1
ATOM 2385 C CA . CYS B 1 125 ? 47.234 3.068 -22.145 1.00 75.46 123 CYS B CA 1
ATOM 2386 C C . CYS B 1 125 ? 45.758 2.662 -22.177 1.00 74.27 123 CYS B C 1
ATOM 2387 O O . CYS B 1 125 ? 45.061 2.791 -21.173 1.00 74.29 123 CYS B O 1
ATOM 2390 N N . VAL B 1 126 ? 45.294 2.158 -23.324 1.00 72.87 124 VAL B N 1
ATOM 2391 C CA . VAL B 1 126 ? 43.892 1.736 -23.496 1.00 71.44 124 VAL B CA 1
ATOM 2392 C C . VAL B 1 126 ? 43.489 0.646 -22.489 1.00 70.33 124 VAL B C 1
ATOM 2393 O O . VAL B 1 126 ? 42.301 0.416 -22.241 1.00 70.02 124 VAL B O 1
ATOM 2397 N N . GLN B 1 127 ? 44.495 -0.002 -21.907 1.00 69.01 125 GLN B N 1
ATOM 2398 C CA . GLN B 1 127 ? 44.295 -1.062 -20.925 1.00 67.50 125 GLN B CA 1
ATOM 2399 C C . GLN B 1 127 ? 43.932 -0.531 -19.553 1.00 65.78 125 GLN B C 1
ATOM 2400 O O . GLN B 1 127 ? 43.443 -1.276 -18.713 1.00 65.87 125 GLN B O 1
ATOM 2406 N N . PHE B 1 128 ? 44.163 0.756 -19.327 1.00 63.60 126 PHE B N 1
ATOM 2407 C CA . PHE B 1 128 ? 43.767 1.368 -18.071 1.00 61.55 126 PHE B CA 1
ATOM 2408 C C . PHE B 1 128 ? 42.422 2.061 -18.235 1.00 60.00 126 PHE B C 1
ATOM 2409 O O . PHE B 1 128 ? 42.313 3.082 -18.902 1.00 59.67 126 PHE B O 1
ATOM 2417 N N . ALA B 1 129 ? 41.401 1.486 -17.613 1.00 58.18 127 ALA B N 1
ATOM 2418 C CA . ALA B 1 129 ? 40.033 1.960 -17.762 1.00 57.01 127 ALA B CA 1
ATOM 2419 C C . ALA B 1 129 ? 39.709 3.276 -17.019 1.00 56.20 127 ALA B C 1
ATOM 2420 O O . ALA B 1 129 ? 38.585 3.755 -17.077 1.00 56.24 127 ALA B O 1
ATOM 2422 N N . ASN B 1 130 ? 40.680 3.851 -16.318 1.00 55.15 128 ASN B N 1
ATOM 2423 C CA . ASN B 1 130 ? 40.438 5.068 -15.549 1.00 54.30 128 ASN B CA 1
ATOM 2424 C C . ASN B 1 130 ? 41.387 6.186 -15.971 1.00 54.03 128 ASN B C 1
ATOM 2425 O O . ASN B 1 130 ? 41.566 7.165 -15.256 1.00 54.61 128 ASN B O 1
ATOM 2430 N N . LEU B 1 131 ? 41.981 6.025 -17.148 1.00 53.31 129 LEU B N 1
ATOM 2431 C CA . LEU B 1 131 ? 42.972 6.942 -17.669 1.00 52.45 129 LEU B CA 1
ATOM 2432 C C . LEU B 1 131 ? 42.404 7.877 -18.731 1.00 52.84 129 LEU B C 1
ATOM 2433 O O . LEU B 1 131 ? 41.730 7.440 -19.663 1.00 52.64 129 LEU B O 1
ATOM 2438 N N . SER B 1 132 ? 42.699 9.166 -18.581 1.00 53.42 130 SER B N 1
ATOM 2439 C CA . SER B 1 132 ? 42.409 10.174 -19.590 1.00 53.65 130 SER B CA 1
ATOM 2440 C C . SER B 1 132 ? 43.697 10.811 -20.014 1.00 53.93 130 SER B C 1
ATOM 2441 O O . SER B 1 132 ? 44.487 11.236 -19.168 1.00 54.61 130 SER B O 1
ATOM 2444 N N . VAL B 1 133 ? 43.904 10.874 -21.322 1.00 54.07 131 VAL B N 1
ATOM 2445 C CA . VAL B 1 133 ? 45.095 11.481 -21.902 1.00 54.19 131 VAL B CA 1
ATOM 2446 C C . VAL B 1 133 ? 44.696 12.712 -22.721 1.00 54.46 131 VAL B C 1
ATOM 2447 O O . VAL B 1 133 ? 43.901 12.610 -23.680 1.00 54.32 131 VAL B O 1
ATOM 2451 N N . TRP B 1 134 ? 45.251 13.858 -22.329 1.00 54.45 132 TRP B N 1
ATOM 2452 C CA . TRP B 1 134 ? 45.043 15.131 -23.009 1.00 54.86 132 TRP B CA 1
ATOM 2453 C C . TRP B 1 134 ? 46.356 15.611 -23.626 1.00 55.22 132 TRP B C 1
ATOM 2454 O O . TRP B 1 134 ? 47.412 15.533 -22.990 1.00 56.09 132 TRP B O 1
ATOM 2465 N N . TYR B 1 135 ? 46.302 16.084 -24.865 1.00 54.91 133 TYR B N 1
ATOM 2466 C CA . TYR B 1 135 ? 47.477 16.623 -25.526 1.00 54.68 133 TYR B CA 1
ATOM 2467 C C . TYR B 1 135 ? 47.250 18.099 -25.802 1.00 54.40 133 TYR B C 1
ATOM 2468 O O . TYR B 1 135 ? 46.125 18.520 -26.047 1.00 54.19 133 TYR B O 1
ATOM 2477 N N . LEU B 1 136 ? 48.322 18.876 -25.722 1.00 54.32 134 LEU B N 1
ATOM 2478 C CA . LEU B 1 136 ? 48.313 20.268 -26.113 1.00 55.10 134 LEU B CA 1
ATOM 2479 C C . LEU B 1 136 ? 49.484 20.470 -27.062 1.00 55.80 134 LEU B C 1
ATOM 2480 O O . LEU B 1 136 ? 50.610 20.089 -26.753 1.00 56.54 134 LEU B O 1
ATOM 2485 N N . ASP B 1 137 ? 49.220 21.042 -28.229 1.00 56.44 135 ASP B N 1
ATOM 2486 C CA . ASP B 1 137 ? 50.246 21.146 -29.260 1.00 56.98 135 ASP B CA 1
ATOM 2487 C C . ASP B 1 137 ? 51.210 22.286 -28.950 1.00 57.56 135 ASP B C 1
ATOM 2488 O O . ASP B 1 137 ? 50.904 23.143 -28.119 1.00 57.67 135 ASP B O 1
ATOM 2493 N N . ASP B 1 138 ? 52.361 22.288 -29.630 1.00 58.48 136 ASP B N 1
ATOM 2494 C CA . ASP B 1 138 ? 53.468 23.215 -29.334 1.00 59.05 136 ASP B CA 1
ATOM 2495 C C . ASP B 1 138 ? 53.042 24.669 -29.429 1.00 59.42 136 ASP B C 1
ATOM 2496 O O . ASP B 1 138 ? 53.392 25.471 -28.559 1.00 59.59 136 ASP B O 1
ATOM 2501 N N . GLU B 1 139 ? 52.267 24.996 -30.465 1.00 59.90 137 GLU B N 1
ATOM 2502 C CA . GLU B 1 139 ? 51.767 26.356 -30.666 1.00 60.74 137 GLU B CA 1
ATOM 2503 C C . GLU B 1 139 ? 50.946 26.822 -29.471 1.00 60.23 137 GLU B C 1
ATOM 2504 O O . GLU B 1 139 ? 51.272 27.838 -28.849 1.00 60.44 137 GLU B O 1
ATOM 2510 N N . GLN B 1 140 ? 49.902 26.066 -29.139 1.00 59.65 138 GLN B N 1
ATOM 2511 C CA . GLN B 1 140 ? 48.995 26.457 -28.061 1.00 59.23 138 GLN B CA 1
ATOM 2512 C C . GLN B 1 140 ? 49.730 26.580 -26.734 1.00 59.07 138 GLN B C 1
ATOM 2513 O O . GLN B 1 140 ? 49.465 27.499 -25.950 1.00 58.69 138 GLN B O 1
ATOM 2519 N N . LEU B 1 141 ? 50.655 25.651 -26.504 1.00 58.96 139 LEU B N 1
ATOM 2520 C CA . LEU B 1 141 ? 51.420 25.592 -25.269 1.00 59.12 139 LEU B CA 1
ATOM 2521 C C . LEU B 1 141 ? 52.215 26.876 -25.048 1.00 59.36 139 LEU B C 1
ATOM 2522 O O . LEU B 1 141 ? 52.228 27.422 -23.953 1.00 59.32 139 LEU B O 1
ATOM 2527 N N . ALA B 1 142 ? 52.870 27.351 -26.105 1.00 59.85 140 ALA B N 1
ATOM 2528 C CA . ALA B 1 142 ? 53.664 28.573 -26.045 1.00 59.77 140 ALA B CA 1
ATOM 2529 C C . ALA B 1 142 ? 52.782 29.781 -25.725 1.00 59.72 140 ALA B C 1
ATOM 2530 O O . ALA B 1 142 ? 53.169 30.653 -24.954 1.00 60.22 140 ALA B O 1
ATOM 2532 N N . LYS B 1 143 ? 51.586 29.809 -26.294 1.00 59.85 141 LYS B N 1
ATOM 2533 C CA . LYS B 1 143 ? 50.655 30.905 -26.069 1.00 60.14 141 LYS B CA 1
ATOM 2534 C C . LYS B 1 143 ? 50.111 30.854 -24.645 1.00 60.01 141 LYS B C 1
ATOM 2535 O O . LYS B 1 143 ? 49.921 31.894 -24.022 1.00 60.41 141 LYS B O 1
ATOM 2541 N N . VAL B 1 144 ? 49.862 29.648 -24.127 1.00 59.96 142 VAL B N 1
ATOM 2542 C CA . VAL B 1 144 ? 49.467 29.484 -22.723 1.00 59.42 142 VAL B CA 1
ATOM 2543 C C . VAL B 1 144 ? 50.600 29.930 -21.793 1.00 59.43 142 VAL B C 1
ATOM 2544 O O . VAL B 1 144 ? 50.363 30.640 -20.816 1.00 59.64 142 VAL B O 1
ATOM 2548 N N . SER B 1 145 ? 51.825 29.544 -22.139 1.00 59.26 143 SER B N 1
ATOM 2549 C CA . SER B 1 145 ? 53.029 29.936 -21.418 1.00 59.56 143 SER B CA 1
ATOM 2550 C C . SER B 1 145 ? 53.200 31.453 -21.263 1.00 59.94 143 SER B C 1
ATOM 2551 O O . SER B 1 145 ? 53.786 31.931 -20.280 1.00 59.71 143 SER B O 1
ATOM 2554 N N . ALA B 1 146 ? 52.677 32.205 -22.229 1.00 60.41 144 ALA B N 1
ATOM 2555 C CA . ALA B 1 146 ? 52.839 33.660 -22.257 1.00 60.63 144 ALA B CA 1
ATOM 2556 C C . ALA B 1 146 ? 52.120 34.353 -21.099 1.00 60.88 144 ALA B C 1
ATOM 2557 O O . ALA B 1 146 ? 52.461 35.486 -20.761 1.00 61.26 144 ALA B O 1
ATOM 2559 N N . PHE B 1 147 ? 51.145 33.679 -20.487 1.00 60.87 145 PHE B N 1
ATOM 2560 C CA . PHE B 1 147 ? 50.391 34.264 -19.369 1.00 61.13 145 PHE B CA 1
ATOM 2561 C C . PHE B 1 147 ? 51.163 34.306 -18.050 1.00 61.31 145 PHE B C 1
ATOM 2562 O O . PHE B 1 147 ? 50.688 34.884 -17.069 1.00 61.71 145 PHE B O 1
ATOM 2570 N N . ALA B 1 148 ? 52.347 33.702 -18.035 1.00 61.50 146 ALA B N 1
ATOM 2571 C CA . ALA B 1 148 ? 53.165 33.585 -16.828 1.00 61.76 146 ALA B CA 1
ATOM 2572 C C . ALA B 1 148 ? 53.632 34.918 -16.270 1.00 61.87 146 ALA B C 1
ATOM 2573 O O . ALA B 1 148 ? 54.215 35.730 -16.969 1.00 61.76 146 ALA B O 1
ATOM 2575 N N . ASP B 1 149 ? 53.354 35.118 -14.992 1.00 62.52 147 ASP B N 1
ATOM 2576 C CA . ASP B 1 149 ? 53.893 36.217 -14.204 1.00 62.93 147 ASP B CA 1
ATOM 2577 C C . ASP B 1 149 ? 53.999 35.703 -12.769 1.00 62.68 147 ASP B C 1
ATOM 2578 O O . ASP B 1 149 ? 53.304 34.761 -12.369 1.00 61.85 147 ASP B O 1
ATOM 2583 N N . ARG B 1 150 ? 54.870 36.322 -11.991 1.00 62.84 148 ARG B N 1
ATOM 2584 C CA . ARG B 1 150 ? 55.073 35.874 -10.629 1.00 63.35 148 ARG B CA 1
ATOM 2585 C C . ARG B 1 150 ? 53.822 36.073 -9.805 1.00 63.61 148 ARG B C 1
ATOM 2586 O O . ARG B 1 150 ? 53.576 35.341 -8.851 1.00 63.52 148 ARG B O 1
ATOM 2594 N N . THR B 1 151 ? 53.010 37.039 -10.219 1.00 64.41 149 THR B N 1
ATOM 2595 C CA . THR B 1 151 ? 51.720 37.299 -9.585 1.00 65.16 149 THR B CA 1
ATOM 2596 C C . THR B 1 151 ? 50.625 37.454 -10.648 1.00 65.51 149 THR B C 1
ATOM 2597 O O . THR B 1 151 ? 50.629 38.419 -11.388 1.00 65.36 149 THR B O 1
ATOM 2609 N N . THR B 1 153 ? 46.494 37.096 -12.287 1.00 65.40 151 THR B N 1
ATOM 2610 C CA . THR B 1 153 ? 45.053 37.156 -12.092 1.00 64.58 151 THR B CA 1
ATOM 2611 C C . THR B 1 153 ? 44.410 36.581 -13.335 1.00 64.33 151 THR B C 1
ATOM 2612 O O . THR B 1 153 ? 44.507 37.158 -14.419 1.00 64.34 151 THR B O 1
ATOM 2616 N N . LEU B 1 154 ? 43.764 35.435 -13.177 1.00 63.77 152 LEU B N 1
ATOM 2617 C CA . LEU B 1 154 ? 43.233 34.724 -14.325 1.00 63.28 152 LEU B CA 1
ATOM 2618 C C . LEU B 1 154 ? 41.738 34.473 -14.250 1.00 63.16 152 LEU B C 1
ATOM 2619 O O . LEU B 1 154 ? 41.182 34.183 -13.185 1.00 62.83 152 LEU B O 1
ATOM 2624 N N . GLN B 1 155 ? 41.107 34.578 -15.413 1.00 63.29 153 GLN B N 1
ATOM 2625 C CA . GLN B 1 155 ? 39.726 34.169 -15.612 1.00 63.43 153 GLN B CA 1
ATOM 2626 C C . GLN B 1 155 ? 39.701 33.017 -16.619 1.00 62.91 153 GLN B C 1
ATOM 2627 O O . GLN B 1 155 ? 40.395 33.083 -17.629 1.00 62.93 153 GLN B O 1
ATOM 2633 N N . ALA B 1 156 ? 38.920 31.970 -16.334 1.00 62.53 154 ALA B N 1
ATOM 2634 C CA . ALA B 1 156 ? 38.715 30.846 -17.270 1.00 62.09 154 ALA B CA 1
ATOM 2635 C C . ALA B 1 156 ? 37.254 30.435 -17.402 1.00 62.01 154 ALA B C 1
ATOM 2636 O O . ALA B 1 156 ? 36.573 30.180 -16.405 1.00 62.27 154 ALA B O 1
ATOM 2638 N N . THR B 1 157 ? 36.779 30.358 -18.637 1.00 61.93 155 THR B N 1
ATOM 2639 C CA . THR B 1 157 ? 35.451 29.842 -18.916 1.00 61.98 155 THR B CA 1
ATOM 2640 C C . THR B 1 157 ? 35.594 28.521 -19.645 1.00 62.48 155 THR B C 1
ATOM 2641 O O . THR B 1 157 ? 36.391 28.408 -20.573 1.00 62.74 155 THR B O 1
ATOM 2645 N N . ILE B 1 158 ? 34.844 27.515 -19.208 1.00 62.78 156 ILE B N 1
ATOM 2646 C CA . ILE B 1 158 ? 34.889 26.211 -19.850 1.00 63.10 156 ILE B CA 1
ATOM 2647 C C . ILE B 1 158 ? 33.517 25.844 -20.393 1.00 63.54 156 ILE B C 1
ATOM 2648 O O . ILE B 1 158 ? 32.520 25.877 -19.669 1.00 63.37 156 ILE B O 1
ATOM 2653 N N . GLN B 1 159 ? 33.483 25.517 -21.682 1.00 64.08 157 GLN B N 1
ATOM 2654 C CA . GLN B 1 159 ? 32.292 24.999 -22.341 1.00 64.78 157 GLN B CA 1
ATOM 2655 C C . GLN B 1 159 ? 32.748 24.172 -23.523 1.00 65.71 157 GLN B C 1
ATOM 2656 O O . GLN B 1 159 ? 33.576 24.633 -24.326 1.00 65.76 157 GLN B O 1
ATOM 2662 N N . ASP B 1 160 ? 32.209 22.952 -23.619 1.00 66.65 158 ASP B N 1
ATOM 2663 C CA . ASP B 1 160 ? 32.536 22.012 -24.701 1.00 67.54 158 ASP B CA 1
ATOM 2664 C C . ASP B 1 160 ? 33.998 21.605 -24.681 1.00 67.51 158 ASP B C 1
ATOM 2665 O O . ASP B 1 160 ? 34.586 21.356 -25.743 1.00 67.79 158 ASP B O 1
ATOM 2670 N N . GLY B 1 161 ? 34.584 21.550 -23.487 1.00 67.26 159 GLY B N 1
ATOM 2671 C CA . GLY B 1 161 ? 35.997 21.199 -23.346 1.00 67.33 159 GLY B CA 1
ATOM 2672 C C . GLY B 1 161 ? 36.948 22.310 -23.766 1.00 67.35 159 GLY B C 1
ATOM 2673 O O . GLY B 1 161 ? 38.151 22.219 -23.528 1.00 67.69 159 GLY B O 1
ATOM 2674 N N . VAL B 1 162 ? 36.413 23.360 -24.389 1.00 67.07 160 VAL B N 1
ATOM 2675 C CA . VAL B 1 162 ? 37.197 24.548 -24.711 1.00 66.80 160 VAL B CA 1
ATOM 2676 C C . VAL B 1 162 ? 37.366 25.409 -23.458 1.00 66.77 160 VAL B C 1
ATOM 2677 O O . VAL B 1 162 ? 36.448 25.530 -22.646 1.00 66.78 160 VAL B O 1
ATOM 2681 N N . ILE B 1 163 ? 38.557 25.978 -23.300 1.00 66.86 161 ILE B N 1
ATOM 2682 C CA . ILE B 1 163 ? 38.875 26.850 -22.175 1.00 66.84 161 ILE B CA 1
ATOM 2683 C C . ILE B 1 163 ? 39.214 28.242 -22.696 1.00 67.21 161 ILE B C 1
ATOM 2684 O O . ILE B 1 163 ? 40.249 28.437 -23.333 1.00 67.35 161 ILE B O 1
ATOM 2689 N N . TRP B 1 164 ? 38.329 29.204 -22.455 1.00 67.73 162 TRP B N 1
ATOM 2690 C CA . TRP B 1 164 ? 38.664 30.601 -22.712 1.00 67.89 162 TRP B CA 1
ATOM 2691 C C . TRP B 1 164 ? 39.417 31.153 -21.508 1.00 67.59 162 TRP B C 1
ATOM 2692 O O . TRP B 1 164 ? 38.871 31.278 -20.416 1.00 67.03 162 TRP B O 1
ATOM 2703 N N . LEU B 1 165 ? 40.698 31.432 -21.729 1.00 67.57 163 LEU B N 1
ATOM 2704 C CA . LEU B 1 165 ? 41.599 31.903 -20.695 1.00 67.80 163 LEU B CA 1
ATOM 2705 C C . LEU B 1 165 ? 41.874 33.380 -20.926 1.00 68.03 163 LEU B C 1
ATOM 2706 O O . LEU B 1 165 ? 42.143 33.788 -22.054 1.00 68.31 163 LEU B O 1
ATOM 2711 N N . SER B 1 166 ? 41.784 34.182 -19.868 1.00 68.26 164 SER B N 1
ATOM 2712 C CA . SER B 1 166 ? 42.097 35.606 -19.970 1.00 68.69 164 SER B CA 1
ATOM 2713 C C . SER B 1 166 ? 42.647 36.208 -18.677 1.00 68.89 164 SER B C 1
ATOM 2714 O O . SER B 1 166 ? 42.458 35.658 -17.594 1.00 68.68 164 SER B O 1
ATOM 2717 N N . ASP B 1 167 ? 43.351 37.327 -18.823 1.00 69.42 165 ASP B N 1
ATOM 2718 C CA . ASP B 1 167 ? 43.764 38.170 -17.705 1.00 70.06 165 ASP B CA 1
ATOM 2719 C C . ASP B 1 167 ? 43.413 39.632 -18.028 1.00 70.39 165 ASP B C 1
ATOM 2720 O O . ASP B 1 167 ? 42.401 39.881 -18.681 1.00 70.40 165 ASP B O 1
ATOM 2725 N N . ASP B 1 168 ? 44.231 40.590 -17.587 1.00 70.92 166 ASP B N 1
ATOM 2726 C CA . ASP B 1 168 ? 43.985 42.010 -17.904 1.00 71.42 166 ASP B CA 1
ATOM 2727 C C . ASP B 1 168 ? 44.542 42.497 -19.260 1.00 71.86 166 ASP B C 1
ATOM 2728 O O . ASP B 1 168 ? 44.036 43.466 -19.819 1.00 72.14 166 ASP B O 1
ATOM 2733 N N . LYS B 1 169 ? 45.564 41.831 -19.789 1.00 72.34 167 LYS B N 1
ATOM 2734 C CA . LYS B 1 169 ? 46.057 42.144 -21.130 1.00 72.88 167 LYS B CA 1
ATOM 2735 C C . LYS B 1 169 ? 45.281 41.340 -22.178 1.00 73.01 167 LYS B C 1
ATOM 2736 O O . LYS B 1 169 ? 44.646 41.906 -23.064 1.00 73.25 167 LYS B O 1
ATOM 2742 N N . ASN B 1 170 ? 45.326 40.016 -22.053 1.00 73.10 168 ASN B N 1
ATOM 2743 C CA . ASN B 1 170 ? 44.994 39.118 -23.152 1.00 73.04 168 ASN B CA 1
ATOM 2744 C C . ASN B 1 170 ? 43.845 38.152 -22.916 1.00 72.68 168 ASN B C 1
ATOM 2745 O O . ASN B 1 170 ? 43.374 37.969 -21.792 1.00 72.64 168 ASN B O 1
ATOM 2750 N N . ASN B 1 171 ? 43.434 37.517 -24.008 1.00 72.08 169 ASN B N 1
ATOM 2751 C CA . ASN B 1 171 ? 42.329 36.584 -24.043 1.00 71.49 169 ASN B CA 1
ATOM 2752 C C . ASN B 1 171 ? 42.694 35.483 -25.042 1.00 70.42 169 ASN B C 1
ATOM 2753 O O . ASN B 1 171 ? 43.127 35.783 -26.157 1.00 70.43 169 ASN B O 1
ATOM 2758 N N . LEU B 1 172 ? 42.549 34.219 -24.638 1.00 68.96 170 LEU B N 1
ATOM 2759 C CA . LEU B 1 172 ? 43.033 33.091 -25.445 1.00 67.64 170 LEU B CA 1
ATOM 2760 C C . LEU B 1 172 ? 42.171 31.830 -25.356 1.00 66.93 170 LEU B C 1
ATOM 2761 O O . LEU B 1 172 ? 41.812 31.372 -24.269 1.00 66.78 170 LEU B O 1
ATOM 2766 N N . GLU B 1 173 ? 41.869 31.267 -26.523 1.00 66.02 171 GLU B N 1
ATOM 2767 C CA . GLU B 1 173 ? 41.091 30.043 -26.636 1.00 65.11 171 GLU B CA 1
ATOM 2768 C C . GLU B 1 173 ? 42.014 28.839 -26.605 1.00 64.30 171 GLU B C 1
ATOM 2769 O O . GLU B 1 173 ? 42.954 28.753 -27.395 1.00 64.26 171 GLU B O 1
ATOM 2775 N N . VAL B 1 174 ? 41.750 27.910 -25.693 1.00 63.31 172 VAL B N 1
ATOM 2776 C CA . VAL B 1 174 ? 42.600 26.735 -25.556 1.00 62.37 172 VAL B CA 1
ATOM 2777 C C . VAL B 1 174 ? 41.816 25.483 -25.907 1.00 62.25 172 VAL B C 1
ATOM 2778 O O . VAL B 1 174 ? 40.707 25.278 -25.424 1.00 62.37 172 VAL B O 1
ATOM 2782 N N . ASN B 1 175 ? 42.395 24.660 -26.771 1.00 62.09 173 ASN B N 1
ATOM 2783 C CA . ASN B 1 175 ? 41.765 23.425 -27.189 1.00 62.28 173 ASN B CA 1
ATOM 2784 C C . ASN B 1 175 ? 42.646 22.214 -26.921 1.00 62.33 173 ASN B C 1
ATOM 2785 O O . ASN B 1 175 ? 43.513 21.874 -27.728 1.00 62.39 173 ASN B O 1
ATOM 2790 N N . LEU B 1 176 ? 42.437 21.574 -25.775 1.00 62.42 174 LEU B N 1
ATOM 2791 C CA . LEU B 1 176 ? 43.113 20.317 -25.481 1.00 62.68 174 LEU B CA 1
ATOM 2792 C C . LEU B 1 176 ? 42.543 19.214 -26.361 1.00 63.19 174 LEU B C 1
ATOM 2793 O O . LEU B 1 176 ? 41.332 19.122 -26.557 1.00 63.31 174 LEU B O 1
ATOM 2798 N N . THR B 1 177 ? 43.419 18.376 -26.890 1.00 63.75 175 THR B N 1
ATOM 2799 C CA . THR B 1 177 ? 42.990 17.228 -27.666 1.00 64.27 175 THR B CA 1
ATOM 2800 C C . THR B 1 177 ? 42.835 16.030 -26.737 1.00 64.59 175 THR B C 1
ATOM 2801 O O . THR B 1 177 ? 43.701 15.764 -25.905 1.00 64.68 175 THR B O 1
ATOM 2805 N N . ALA B 1 178 ? 41.715 15.330 -26.875 1.00 65.04 176 ALA B N 1
ATOM 2806 C CA . ALA B 1 178 ? 41.445 14.119 -26.115 1.00 65.42 176 ALA B CA 1
ATOM 2807 C C . ALA B 1 178 ? 41.955 12.900 -26.872 1.00 65.80 176 ALA B C 1
ATOM 2808 O O . ALA B 1 178 ? 41.267 12.393 -27.759 1.00 66.42 176 ALA B O 1
ATOM 2810 N N . TRP B 1 179 ? 43.155 12.436 -26.534 1.00 65.98 177 TRP B N 1
ATOM 2811 C CA . TRP B 1 179 ? 43.683 11.199 -27.112 1.00 66.36 177 TRP B CA 1
ATOM 2812 C C . TRP B 1 179 ? 42.981 9.943 -26.590 1.00 66.74 177 TRP B C 1
ATOM 2813 O O . TRP B 1 179 ? 42.841 8.952 -27.307 1.00 66.35 177 TRP B O 1
ATOM 2824 N N . GLN B 1 180 ? 42.565 9.999 -25.326 1.00 67.78 178 GLN B N 1
ATOM 2825 C CA . GLN B 1 180 ? 41.908 8.885 -24.646 1.00 68.29 178 GLN B CA 1
ATOM 2826 C C . GLN B 1 180 ? 41.028 9.389 -23.502 1.00 68.93 178 GLN B C 1
ATOM 2827 O O . GLN B 1 180 ? 41.409 10.304 -22.770 1.00 68.75 178 GLN B O 1
ATOM 2833 N N . GLN B 1 181 ? 39.843 8.788 -23.379 1.00 69.90 179 GLN B N 1
ATOM 2834 C CA . GLN B 1 181 ? 38.929 9.019 -22.251 1.00 70.55 179 GLN B CA 1
ATOM 2835 C C . GLN B 1 181 ? 38.354 7.679 -21.797 1.00 70.77 179 GLN B C 1
ATOM 2836 O O . GLN B 1 181 ? 38.100 6.820 -22.642 1.00 70.84 179 GLN B O 1
ATOM 2842 N N . PRO B 1 182 ? 38.162 7.496 -20.469 1.00 71.00 180 PRO B N 1
ATOM 2843 C CA . PRO B 1 182 ? 37.668 6.239 -19.871 1.00 71.37 180 PRO B CA 1
ATOM 2844 C C . PRO B 1 182 ? 36.350 5.734 -20.477 1.00 71.47 180 PRO B C 1
ATOM 2845 O O . PRO B 1 182 ? 35.449 6.527 -20.757 1.00 71.65 180 PRO B O 1
#

Nearest PDB structures (foldseek):
  3c0u-assembly2_A  TM=1.006E+00  e=2.168E-38  Escherichia coli K-12
  3c0u-assembly3_B  TM=1.004E+00  e=8.270E-36  Escherichia coli K-12
  2g3w-assembly1_B  TM=9.580E-01  e=7.378E-21  Xanthomonas citri
  7tcb-assembly3_C  TM=9.123E-01  e=1.631E-19  Vibrio parahaemolyticus RIMD 2210633
  7tcb-assembly1_A  TM=9.021E-01  e=5.288E-19  Vibrio parahaemolyticus RIMD 2210633

Organism: Escherichia coli (strain K12) (NCBI:txid83333)

InterPro domains:
  IPR009822 YaeQ [PF07152] (1-173)
  IPR009822 YaeQ [PIRSF011484] (1-177)
  IPR009822 YaeQ [SM01322] (1-176)
  IPR011335 Restriction endonuclease type II-like [SSF52980] (4-178)
  IPR038590 YaeQ superfamily [G3DSA:3.10.640.10] (1-181)

B-factor: mean 65.39, std 7.58, range [46.25, 86.19]

Sequence (351 aa):
GHALKATIYKATVNVADLDRNQFLDASLTLARHPSETQERLRLLAWLKYADERLQFTRDDEPEAWLRNDHLGIDLWIELGLPDERRIKKACTQAAEVALFTYNSRAAQIWWQQNQSKCVQFANLSVWYLDDEQLAKVSAFADRTTLQATIQDGVIWLSDDKNNLEVNLTAWQQPGHALKATIYKATVNVADLDRNQFLDASLTLARHPSETQERLRLLAWLKYADERLQFTRGLCDDEPEAWLRNDHLGIDLWIELGLPDERRIKKACTQAAEVALFTYNSRAAQIWWQQNQSKCVQFANLSVWYLDDEQLAKVSAFADRTTLQATIQDGVIWLSDDKNNLEVNLTAWQQP

Radius of gyration: 25.3 Å; Cα contacts (8 Å, |Δi|>4): 646; chains: 2; bounding box: 63×68×43 Å

CATH classification: 3.10.640.10

Foldseek 3Di:
DDDADFAKAKEFEWAQEPVVRDTDTDIAIDTHHPVDDLLQPLVVQCNVVPDPQWHADDVQAARIFGADPVRATAEGEHEEQDDPVNLVVRLVRYVAYEYEYEDVVVVVVSCVVPVVVNVPRPRYWYKYFYDVLSVVVSVPDDSYYWYWYHDPQWIWIDDPPDIDIGHIDTSDDD/DDDADFAKAWEFEWEAEPPVRDTDTDIDIDTHHPVDDLLNCLVVVCNVVPDPQWHADADPVHPAARIFGADPVRATAEGEHEEQDDLVVLVVRLVRYVAYEYEYEDVVVVVVSCVVPVVPQVVRQRYWYWYFYPVLSVVVSVVDDSYYWYWYHDPQWIFIDDVPDIDIGHIDTSDDD

Secondary structure (DSSP, 8-state):
------EEEEEEEEEEETTTTEEEEEEEEEEE-TTS-S---HHHHHHHT--TTEEE------SEEEE-TTS-EEEEEEES---HHHHHHHHHHEEEEEEEE--HHHHHHHHHTTHHHHTT-TTEEEEE--HHHHHHHHHT-----EEEEEETTEEEEE-SS-EEEE--EEEE--/------EEEEEEEEEEETTTTEEEEEEEEEEE-TTS-S---HHHHHHHT--TT-EE-------S-SEEEE-TTS-EEEEEEES---HHHHHHHHHHEEEEEEEE--HHHHHHHHHTTHHHHTT-TTEEEEE--HHHHHHHHTT-----EEEEEETTEEEEE-SS-EEEEE-EEEE--

Solvent-accessible surface area: 18404 Å² total